Protein AF-A0AB74J7X2-F1 (afdb_monomer_lite)

Sequence (237 aa):
MVTTQECLRYLQTGAVTKGDADISGKGVILAFLISAYVSFTAVLVAYVTGMLEDELLTTVDRRIMRIKSRKDKHPRIHETIQHIVLLLSDQQIVTGIAIMAAGFVGLRGGQMSVYHYQIVLYLAWLSSSVHLSALTLLRPFLNKHQGLRAWRLLGMIVLFFMLIVGLVPTVSYDWGTIYSPEADTSLPDAIQPTGWGIPAICFWGKTYGDGLNDDAPIGYLILIFSYVWKMGDLFAA

Organism: Aureobasidium pullulans (NCBI:txid5580)

pLDDT: mean 88.9, std 7.61, range [48.28, 97.81]

Structure (mmCIF, N/CA/C/O backbone):
data_AF-A0AB74J7X2-F1
#
_entry.id   AF-A0AB74J7X2-F1
#
loop_
_atom_site.group_PDB
_atom_site.id
_atom_site.type_symbol
_atom_site.label_atom_id
_atom_site.label_alt_id
_atom_site.label_comp_id
_atom_site.label_asym_id
_atom_site.label_entity_id
_atom_site.label_seq_id
_atom_site.pdbx_PDB_ins_code
_atom_site.Cartn_x
_atom_site.Cartn_y
_atom_site.Cartn_z
_atom_site.occupancy
_atom_site.B_iso_or_equiv
_atom_site.auth_seq_id
_atom_site.auth_comp_id
_atom_site.auth_asym_id
_atom_site.auth_atom_id
_atom_site.pdbx_PDB_model_num
ATOM 1 N N . MET A 1 1 ? 22.869 -3.738 -14.463 1.00 71.50 1 MET A N 1
ATOM 2 C CA . MET A 1 1 ? 22.017 -2.530 -14.407 1.00 71.50 1 MET A CA 1
ATOM 3 C C . MET A 1 1 ? 21.516 -2.267 -15.812 1.00 71.50 1 MET A C 1
ATOM 5 O O . MET A 1 1 ? 22.323 -2.378 -16.725 1.00 71.50 1 MET A O 1
ATOM 9 N N . VAL A 1 2 ? 20.223 -1.983 -15.976 1.00 83.62 2 VAL A N 1
ATOM 10 C CA . VAL A 1 2 ? 19.627 -1.677 -17.287 1.00 83.62 2 VAL A CA 1
ATOM 11 C C . VAL A 1 2 ? 20.022 -0.257 -17.687 1.00 83.62 2 VAL A C 1
ATOM 13 O O . VAL A 1 2 ? 19.920 0.670 -16.884 1.00 83.62 2 VAL A O 1
ATOM 16 N N . THR A 1 3 ? 20.518 -0.088 -18.905 1.00 88.81 3 THR A N 1
ATOM 17 C CA . THR A 1 3 ? 20.921 1.209 -19.453 1.00 88.81 3 THR A CA 1
ATOM 18 C C . THR A 1 3 ? 19.710 2.006 -19.943 1.00 88.81 3 THR A C 1
ATOM 20 O O . THR A 1 3 ? 18.665 1.453 -20.286 1.00 88.81 3 THR A O 1
ATOM 23 N N . THR A 1 4 ? 19.847 3.333 -20.040 1.00 87.25 4 THR A N 1
ATOM 24 C CA . THR A 1 4 ? 18.778 4.195 -20.581 1.00 87.25 4 THR A CA 1
ATOM 25 C C . THR A 1 4 ? 18.367 3.787 -22.001 1.00 87.25 4 THR A C 1
ATOM 27 O O . THR A 1 4 ? 17.184 3.821 -22.326 1.00 87.25 4 THR A O 1
ATOM 30 N N . GLN A 1 5 ? 19.318 3.370 -22.840 1.00 89.25 5 GLN A N 1
ATOM 31 C CA . GLN A 1 5 ? 19.036 2.976 -24.221 1.00 89.25 5 GLN A CA 1
ATOM 32 C C . GLN A 1 5 ? 18.274 1.646 -24.300 1.00 89.25 5 GLN A C 1
ATOM 34 O O . GLN A 1 5 ? 17.368 1.505 -25.118 1.00 89.25 5 GLN A O 1
ATOM 39 N N . GLU A 1 6 ? 18.568 0.701 -23.403 1.00 90.81 6 GLU A N 1
ATOM 40 C CA . GLU A 1 6 ? 17.770 -0.521 -23.259 1.00 90.81 6 GLU A CA 1
ATOM 41 C C . GLU A 1 6 ? 16.344 -0.216 -22.798 1.00 90.81 6 GLU A C 1
ATOM 43 O O . GLU A 1 6 ? 15.406 -0.803 -23.329 1.00 90.81 6 GLU A O 1
ATOM 48 N N . CYS A 1 7 ? 16.160 0.728 -21.872 1.00 89.81 7 CYS A N 1
ATOM 49 C CA . CYS A 1 7 ? 14.829 1.153 -21.442 1.00 89.81 7 CYS A CA 1
ATOM 50 C C . CYS A 1 7 ? 14.002 1.752 -22.585 1.00 89.81 7 CYS A C 1
ATOM 52 O O . CYS A 1 7 ? 12.847 1.375 -22.748 1.00 89.81 7 CYS A O 1
ATOM 54 N N . LEU A 1 8 ? 14.593 2.617 -23.416 1.00 88.50 8 LEU A N 1
ATOM 55 C CA . LEU A 1 8 ? 13.913 3.164 -24.598 1.00 88.50 8 LEU A CA 1
ATOM 56 C C . LEU A 1 8 ? 13.520 2.063 -25.590 1.00 88.50 8 LEU A C 1
ATOM 58 O O . LEU A 1 8 ? 12.409 2.072 -26.115 1.00 88.50 8 LEU A O 1
ATOM 62 N N . ARG A 1 9 ? 14.397 1.073 -25.795 1.00 88.38 9 ARG A N 1
ATOM 63 C CA . ARG A 1 9 ? 14.081 -0.094 -26.627 1.00 88.38 9 ARG A CA 1
ATOM 64 C C . ARG A 1 9 ? 12.904 -0.886 -26.054 1.00 88.38 9 ARG A C 1
ATOM 66 O O . ARG A 1 9 ? 12.011 -1.266 -26.808 1.00 88.38 9 ARG A O 1
ATOM 73 N N . TYR A 1 10 ? 12.885 -1.133 -24.744 1.00 88.88 10 TYR A N 1
ATOM 74 C CA . TYR A 1 10 ? 11.783 -1.843 -24.088 1.00 88.88 10 TYR A CA 1
ATOM 75 C C . TYR A 1 10 ? 10.465 -1.068 -24.134 1.00 88.88 10 TYR A C 1
ATOM 77 O O . TYR A 1 10 ? 9.423 -1.688 -24.293 1.00 88.88 10 TYR A O 1
ATOM 85 N N . LEU A 1 11 ? 10.494 0.262 -24.057 1.00 86.31 11 LEU A N 1
ATOM 86 C CA . LEU A 1 11 ? 9.290 1.090 -24.191 1.00 86.31 11 LEU A CA 1
ATOM 87 C C . LEU A 1 11 ? 8.671 1.003 -25.592 1.00 86.31 11 LEU A C 1
ATOM 89 O O . LEU A 1 11 ? 7.455 1.062 -25.722 1.00 86.31 11 LEU A O 1
ATOM 93 N N . GLN A 1 12 ? 9.490 0.811 -26.629 1.00 85.31 12 GLN A N 1
ATOM 94 C CA . GLN A 1 12 ? 9.011 0.646 -28.006 1.00 85.31 12 GLN A CA 1
ATOM 95 C C . GLN A 1 12 ? 8.571 -0.785 -28.328 1.00 85.31 12 GLN A C 1
ATOM 97 O O . GLN A 1 12 ? 7.615 -0.989 -29.064 1.00 85.31 12 GLN A O 1
ATOM 102 N N . THR A 1 13 ? 9.299 -1.782 -27.819 1.00 84.06 13 THR A N 1
ATOM 103 C CA . THR A 1 13 ? 9.132 -3.192 -28.228 1.00 84.06 13 THR A CA 1
ATOM 104 C C . THR A 1 13 ? 8.428 -4.061 -27.187 1.00 84.06 13 THR A C 1
ATOM 106 O O . THR A 1 13 ? 8.122 -5.217 -27.463 1.00 84.06 13 THR A O 1
ATOM 109 N N . GLY A 1 14 ? 8.171 -3.530 -25.990 1.00 86.50 14 GLY A N 1
ATOM 110 C CA . GLY A 1 14 ? 7.732 -4.300 -24.831 1.00 86.50 14 GLY A CA 1
ATOM 111 C C . GLY A 1 14 ? 8.819 -5.242 -24.301 1.00 86.50 14 GLY A C 1
ATOM 112 O O . GLY A 1 14 ? 9.948 -5.307 -24.796 1.00 86.50 14 GLY A O 1
ATOM 113 N N . ALA A 1 15 ? 8.478 -6.005 -23.266 1.00 87.62 15 ALA A N 1
ATOM 114 C CA . ALA A 1 15 ? 9.307 -7.107 -22.791 1.00 87.62 15 ALA A CA 1
ATOM 115 C C . ALA A 1 15 ? 8.437 -8.285 -22.349 1.00 87.62 15 ALA A C 1
ATOM 117 O O . ALA A 1 15 ? 7.288 -8.116 -21.944 1.00 87.62 15 ALA A O 1
ATOM 118 N N . VAL A 1 16 ? 8.986 -9.494 -22.439 1.00 86.69 16 VAL A N 1
ATOM 119 C CA . VAL A 1 16 ? 8.290 -10.704 -21.990 1.00 86.69 16 VAL A CA 1
ATOM 120 C C . VAL A 1 16 ? 8.329 -10.767 -20.465 1.00 86.69 16 VAL A C 1
ATOM 122 O O . VAL A 1 16 ? 9.399 -10.669 -19.856 1.00 86.69 16 VAL A O 1
ATOM 125 N N . THR A 1 17 ? 7.169 -10.949 -19.841 1.00 85.44 17 THR A N 1
ATOM 126 C CA . THR A 1 17 ? 7.039 -11.123 -18.393 1.00 85.44 17 THR A CA 1
ATOM 127 C C . THR A 1 17 ? 7.624 -12.472 -17.972 1.00 85.44 17 THR A C 1
ATOM 129 O O . THR A 1 17 ? 7.080 -13.536 -18.253 1.00 85.44 17 THR A O 1
ATOM 132 N N . LYS A 1 18 ? 8.750 -12.452 -17.257 1.00 85.50 18 LYS A N 1
ATOM 133 C CA . LYS A 1 18 ? 9.287 -13.658 -16.609 1.00 85.50 18 LYS A CA 1
ATOM 134 C C . LYS A 1 18 ? 8.632 -13.819 -15.246 1.00 85.50 18 LYS A C 1
ATOM 136 O O . LYS A 1 18 ? 8.624 -12.869 -14.472 1.00 85.50 18 LYS A O 1
ATOM 141 N N . GLY A 1 19 ? 8.071 -14.990 -14.957 1.00 83.19 19 GLY A N 1
ATOM 142 C CA . GLY A 1 19 ? 7.472 -15.270 -13.652 1.00 83.19 19 GLY A CA 1
ATOM 143 C C . GLY A 1 19 ? 8.512 -15.215 -12.531 1.00 83.19 19 GLY A C 1
ATOM 144 O O . GLY A 1 19 ? 9.583 -15.802 -12.660 1.00 83.19 19 GLY A O 1
ATOM 145 N N . ASP A 1 20 ? 8.174 -14.531 -11.441 1.00 86.12 20 ASP A N 1
ATOM 146 C CA . ASP A 1 20 ? 8.964 -14.482 -10.213 1.00 86.12 20 ASP A CA 1
ATOM 147 C C . ASP A 1 20 ? 8.119 -15.091 -9.089 1.00 86.12 20 ASP A C 1
ATOM 149 O O . ASP A 1 20 ? 7.122 -14.505 -8.653 1.00 86.12 20 ASP A O 1
ATOM 153 N N . ALA A 1 21 ? 8.469 -16.313 -8.683 1.00 86.50 21 ALA A N 1
ATOM 154 C CA . ALA A 1 21 ? 7.725 -17.057 -7.674 1.00 86.50 21 ALA A CA 1
ATOM 155 C C . ALA A 1 21 ? 7.912 -16.489 -6.257 1.00 86.50 21 ALA A C 1
ATOM 157 O O . ALA A 1 21 ? 7.051 -16.717 -5.408 1.00 86.50 21 ALA A O 1
ATOM 158 N N . ASP A 1 22 ? 8.976 -15.725 -6.011 1.00 85.00 22 ASP A N 1
ATOM 159 C CA . ASP A 1 22 ? 9.257 -15.146 -4.697 1.00 85.00 22 ASP A CA 1
ATOM 160 C C . ASP A 1 22 ? 8.410 -13.887 -4.449 1.00 85.00 22 ASP A C 1
ATOM 162 O O . ASP A 1 22 ? 8.100 -13.555 -3.306 1.00 85.00 22 ASP A O 1
ATOM 166 N N . ILE A 1 23 ? 7.966 -13.221 -5.521 1.00 88.38 23 ILE A N 1
ATOM 167 C CA . ILE A 1 23 ? 7.110 -12.027 -5.458 1.00 88.38 23 ILE A CA 1
ATOM 168 C C . ILE A 1 23 ? 5.654 -12.346 -5.813 1.00 88.38 23 ILE A C 1
ATOM 170 O O . ILE A 1 23 ? 4.734 -12.055 -5.050 1.00 88.38 23 ILE A O 1
ATOM 174 N N . SER A 1 24 ? 5.437 -12.957 -6.977 1.00 88.06 24 SER A N 1
ATOM 175 C CA . SER A 1 24 ? 4.106 -13.234 -7.541 1.00 88.06 24 SER A CA 1
ATOM 176 C C . SER A 1 24 ? 3.677 -14.695 -7.398 1.00 88.06 24 SER A C 1
ATOM 178 O O . SER A 1 24 ? 2.671 -15.123 -7.971 1.00 88.06 24 SER A O 1
ATOM 180 N N . GLY A 1 25 ? 4.433 -15.493 -6.639 1.00 90.12 25 GLY A N 1
ATOM 181 C CA . GLY A 1 25 ? 4.082 -16.879 -6.379 1.00 90.12 25 GLY A CA 1
ATOM 182 C C . GLY A 1 25 ? 2.716 -16.982 -5.715 1.00 90.12 25 GLY A C 1
ATOM 183 O O . GLY A 1 25 ? 2.399 -16.254 -4.774 1.00 90.12 25 GLY A O 1
ATOM 184 N N . LYS A 1 26 ? 1.908 -17.946 -6.166 1.00 88.88 26 LYS A N 1
ATOM 185 C CA . LYS A 1 26 ? 0.552 -18.170 -5.638 1.00 88.88 26 LYS A CA 1
ATOM 186 C C . LYS A 1 26 ? 0.540 -18.309 -4.114 1.00 88.88 26 LYS A C 1
ATOM 188 O O . LYS A 1 26 ? -0.357 -17.783 -3.471 1.00 88.88 26 LYS A O 1
ATOM 193 N N . GLY A 1 27 ? 1.542 -18.983 -3.543 1.00 91.50 27 GLY A N 1
ATOM 194 C CA . GLY A 1 27 ? 1.681 -19.145 -2.094 1.00 91.50 27 GLY A CA 1
ATOM 195 C C . GLY A 1 27 ? 1.962 -17.831 -1.361 1.00 91.50 27 GLY A C 1
ATOM 196 O O . GLY A 1 27 ? 1.331 -17.569 -0.341 1.00 91.50 27 GLY A O 1
ATOM 197 N N . VAL A 1 28 ? 2.847 -16.987 -1.903 1.00 90.19 28 VAL A N 1
ATOM 198 C CA . VAL A 1 28 ? 3.185 -15.673 -1.329 1.00 90.19 28 VAL A CA 1
ATOM 199 C C . VAL A 1 28 ? 1.956 -14.769 -1.330 1.00 90.19 28 VAL A C 1
ATOM 201 O O . VAL A 1 28 ? 1.562 -14.257 -0.282 1.00 90.19 28 VAL A O 1
ATOM 204 N N . ILE A 1 29 ? 1.291 -14.651 -2.484 1.00 92.25 29 ILE A N 1
ATOM 205 C CA . ILE A 1 29 ? 0.068 -13.852 -2.622 1.00 92.25 29 ILE A CA 1
ATOM 206 C C . ILE A 1 29 ? -1.018 -14.383 -1.679 1.00 92.25 29 ILE A C 1
ATOM 208 O O . ILE A 1 29 ? -1.621 -13.610 -0.938 1.00 92.25 29 ILE A O 1
ATOM 212 N N . LEU A 1 30 ? -1.248 -15.700 -1.652 1.00 93.50 30 LEU A N 1
ATOM 213 C CA . LEU A 1 30 ? -2.276 -16.301 -0.805 1.00 93.50 30 LEU A CA 1
ATOM 214 C C . LEU A 1 30 ? -1.999 -16.069 0.687 1.00 93.50 30 LEU A C 1
ATOM 216 O O . LEU A 1 30 ? -2.927 -15.747 1.422 1.00 93.50 30 LEU A O 1
ATOM 220 N N . ALA A 1 31 ? -0.747 -16.177 1.137 1.00 91.44 31 ALA A N 1
ATOM 221 C CA . ALA A 1 31 ? -0.383 -15.926 2.530 1.00 91.44 31 ALA A CA 1
ATOM 222 C C . ALA A 1 31 ? -0.672 -14.473 2.947 1.00 91.44 31 ALA A C 1
ATOM 224 O O . ALA A 1 31 ? -1.268 -14.244 4.003 1.00 91.44 31 ALA A O 1
ATOM 225 N N . PHE A 1 32 ? -0.321 -13.501 2.097 1.00 90.75 32 PHE A N 1
ATOM 226 C CA . PHE A 1 32 ? -0.649 -12.091 2.324 1.00 90.75 32 PHE A CA 1
ATOM 227 C C . PHE A 1 32 ? -2.157 -11.845 2.347 1.00 90.75 32 PHE A C 1
ATOM 229 O O . PHE A 1 32 ? -2.659 -11.187 3.259 1.00 90.75 32 PHE A O 1
ATOM 236 N N . LEU A 1 33 ? -2.882 -12.375 1.357 1.00 93.44 33 LEU A N 1
ATOM 237 C CA . LEU A 1 33 ? -4.321 -12.167 1.232 1.00 93.44 33 LEU A CA 1
ATOM 238 C C . LEU A 1 33 ? -5.081 -12.806 2.393 1.00 93.44 33 LEU A C 1
ATOM 240 O O . LEU A 1 33 ? -5.924 -12.145 2.989 1.00 93.44 33 LEU A O 1
ATOM 244 N N . ILE A 1 34 ? -4.771 -14.052 2.764 1.00 94.44 34 ILE A N 1
ATOM 245 C CA . ILE A 1 34 ? -5.417 -14.721 3.902 1.00 94.44 34 ILE A CA 1
ATOM 246 C C . ILE A 1 34 ? -5.184 -13.914 5.181 1.00 94.44 34 ILE A C 1
ATOM 248 O O . ILE A 1 34 ? -6.147 -13.590 5.871 1.00 94.44 34 ILE A O 1
ATOM 252 N N . SER A 1 35 ? -3.936 -13.537 5.472 1.00 92.69 35 SER A N 1
ATOM 253 C CA . SER A 1 35 ? -3.599 -12.710 6.637 1.00 92.69 35 SER A CA 1
ATOM 254 C C . SER A 1 35 ? -4.394 -11.397 6.662 1.00 92.69 35 SER A C 1
ATOM 256 O O . SER A 1 35 ? -5.034 -11.054 7.664 1.00 92.69 35 SER A O 1
ATOM 258 N N . ALA A 1 36 ? -4.421 -10.689 5.530 1.00 92.50 36 ALA A N 1
ATOM 259 C CA . ALA A 1 36 ? -5.135 -9.429 5.373 1.00 92.50 36 ALA A CA 1
ATOM 260 C C . ALA A 1 36 ? -6.649 -9.584 5.577 1.00 92.50 36 ALA A C 1
ATOM 262 O O . ALA A 1 36 ? -7.251 -8.834 6.347 1.00 92.50 36 ALA A O 1
ATOM 263 N N . TYR A 1 37 ? -7.267 -10.572 4.926 1.00 93.44 37 TYR A N 1
ATOM 264 C CA . TYR A 1 37 ? -8.707 -10.798 5.004 1.00 93.44 37 TYR A CA 1
ATOM 265 C C . TYR A 1 37 ? -9.144 -11.301 6.374 1.00 93.44 37 TYR A C 1
ATOM 267 O O . TYR A 1 37 ? -10.181 -10.858 6.865 1.00 93.44 37 TYR A O 1
ATOM 275 N N . VAL A 1 38 ? -8.365 -12.169 7.025 1.00 94.50 38 VAL A N 1
ATOM 276 C CA . VAL A 1 38 ? -8.657 -12.605 8.398 1.00 94.50 38 VAL A CA 1
ATOM 277 C C . VAL A 1 38 ? -8.581 -11.413 9.350 1.00 94.50 38 VAL A C 1
ATOM 279 O O . VAL A 1 38 ? -9.493 -11.225 10.152 1.00 94.50 38 VAL A O 1
ATOM 282 N N . SER A 1 39 ? -7.565 -10.557 9.218 1.00 92.31 39 SER A N 1
ATOM 283 C CA . SER A 1 39 ? -7.437 -9.332 10.020 1.00 92.31 39 SER A CA 1
ATOM 284 C C . SER A 1 39 ? -8.624 -8.390 9.828 1.00 92.31 39 SER A C 1
ATOM 286 O O . SER A 1 39 ? -9.243 -7.952 10.797 1.00 92.31 39 SER A O 1
ATOM 288 N N . PHE A 1 40 ? -8.966 -8.095 8.572 1.00 91.31 40 PHE A N 1
ATOM 289 C CA . PHE A 1 40 ? -10.081 -7.217 8.233 1.00 91.31 40 PHE A CA 1
ATOM 290 C C . PHE A 1 40 ? -11.411 -7.784 8.738 1.00 91.31 40 PHE A C 1
ATOM 292 O O . PHE A 1 40 ? -12.201 -7.069 9.352 1.00 91.31 40 PHE A O 1
ATOM 299 N N . THR A 1 41 ? -11.626 -9.088 8.556 1.00 92.81 41 THR A N 1
ATOM 300 C CA . THR A 1 41 ? -12.822 -9.780 9.046 1.00 92.81 41 THR A CA 1
ATOM 301 C C . THR A 1 41 ? -12.889 -9.745 10.568 1.00 92.81 41 THR A C 1
ATOM 303 O O . THR A 1 41 ? -13.958 -9.489 11.108 1.00 92.81 41 THR A O 1
ATOM 306 N N . ALA A 1 42 ? -11.773 -9.933 11.277 1.00 93.38 42 ALA A N 1
ATOM 307 C CA . ALA A 1 42 ? -11.741 -9.837 12.734 1.00 93.38 42 ALA A CA 1
ATOM 308 C C . ALA A 1 42 ? -12.139 -8.434 13.221 1.00 93.38 42 ALA A C 1
ATOM 310 O O . ALA A 1 42 ? -12.960 -8.320 14.129 1.00 93.38 42 ALA A O 1
ATOM 311 N N . VAL A 1 43 ? -11.633 -7.373 12.579 1.00 92.44 43 VAL A N 1
ATOM 312 C CA . VAL A 1 43 ? -12.022 -5.982 12.876 1.00 92.44 43 VAL A CA 1
ATOM 313 C C . VAL A 1 43 ? -13.508 -5.748 12.586 1.00 92.44 43 VAL A C 1
ATOM 315 O O . VAL A 1 43 ? -14.219 -5.187 13.421 1.00 92.44 43 VAL A O 1
ATOM 318 N N . LEU A 1 44 ? -14.006 -6.217 11.439 1.00 92.25 44 LEU A N 1
ATOM 319 C CA . LEU A 1 44 ? -15.411 -6.070 11.056 1.00 92.25 44 LEU A CA 1
ATOM 320 C C . LEU A 1 44 ? -16.345 -6.820 12.013 1.00 92.25 44 LEU A C 1
ATOM 322 O O . LEU A 1 44 ? -17.346 -6.266 12.465 1.00 92.25 44 LEU A O 1
ATOM 326 N N . VAL A 1 45 ? -16.006 -8.063 12.360 1.00 91.88 45 VAL A N 1
ATOM 327 C CA . VAL A 1 45 ? -16.747 -8.871 13.333 1.00 91.88 45 VAL A CA 1
ATOM 328 C C . VAL A 1 45 ? -16.751 -8.173 14.685 1.00 91.88 45 VAL A C 1
ATOM 330 O O . VAL A 1 45 ? -17.816 -8.063 15.290 1.00 91.88 45 VAL A O 1
ATOM 333 N N . ALA A 1 46 ? -15.614 -7.648 15.145 1.00 91.75 46 ALA A N 1
ATOM 334 C CA . ALA A 1 46 ? -15.539 -6.906 16.399 1.00 91.75 46 ALA A CA 1
ATOM 335 C C . ALA A 1 46 ? -16.499 -5.710 16.415 1.00 91.75 46 ALA A C 1
ATOM 337 O O . ALA A 1 46 ? -17.234 -5.521 17.385 1.00 91.75 46 ALA A O 1
ATOM 338 N N . TYR A 1 47 ? -16.535 -4.950 15.318 1.00 91.25 47 TYR A N 1
ATOM 339 C CA . TYR A 1 47 ? -17.412 -3.796 15.158 1.00 91.25 47 TYR A CA 1
ATOM 340 C C . TYR A 1 47 ? -18.895 -4.192 15.137 1.00 91.25 47 TYR A C 1
ATOM 342 O O . TYR A 1 47 ? -19.664 -3.726 15.977 1.00 91.25 47 TYR A O 1
ATOM 350 N N . VAL A 1 48 ? -19.301 -5.114 14.257 1.00 91.00 48 VAL A N 1
ATOM 351 C CA . VAL A 1 48 ? -20.713 -5.519 14.100 1.00 91.00 48 VAL A CA 1
ATOM 352 C C . VAL A 1 48 ? -21.255 -6.217 15.352 1.00 91.00 48 VAL A C 1
ATOM 354 O O . VAL A 1 48 ? -22.413 -6.029 15.723 1.00 91.00 48 VAL A O 1
ATOM 357 N N . THR A 1 49 ? -20.426 -7.006 16.041 1.00 89.81 49 THR A N 1
ATOM 358 C CA . THR A 1 49 ? -20.825 -7.688 17.285 1.00 89.81 49 THR A CA 1
ATOM 359 C C . THR A 1 49 ? -20.743 -6.792 18.523 1.00 89.81 49 THR A C 1
ATOM 361 O O . THR A 1 49 ? -21.204 -7.194 19.593 1.00 89.81 49 THR A O 1
ATOM 364 N N . GLY A 1 50 ? -20.194 -5.579 18.403 1.00 89.56 50 GLY A N 1
ATOM 365 C CA . GLY A 1 50 ? -20.010 -4.660 19.523 1.00 89.56 50 GLY A CA 1
ATOM 366 C C . GLY A 1 50 ? -18.949 -5.122 20.529 1.00 89.56 50 GLY A C 1
ATOM 367 O O . GLY A 1 50 ? -19.023 -4.756 21.698 1.00 89.56 50 GLY A O 1
ATOM 368 N N . MET A 1 51 ? -17.965 -5.925 20.113 1.00 91.38 51 MET A N 1
ATOM 369 C CA . MET A 1 51 ? -16.799 -6.323 20.925 1.00 91.38 51 MET A CA 1
ATOM 370 C C . MET A 1 51 ? -15.726 -5.218 20.965 1.00 91.38 51 MET A C 1
ATOM 372 O O . MET A 1 51 ? -14.530 -5.505 20.966 1.00 91.38 51 MET A O 1
ATOM 376 N N . LEU A 1 52 ? -16.152 -3.954 20.974 1.00 88.94 52 LEU A N 1
ATOM 377 C CA . LEU A 1 52 ? -15.296 -2.770 20.996 1.00 88.94 52 LEU A CA 1
ATOM 378 C C . LEU A 1 52 ? -15.376 -2.065 22.351 1.00 88.94 52 LEU A C 1
ATOM 380 O O . LEU A 1 52 ? -16.337 -2.231 23.101 1.00 88.94 52 LEU A O 1
ATOM 384 N N . GLU A 1 53 ? -14.367 -1.251 22.640 1.00 87.75 53 GLU A N 1
ATOM 385 C CA . GLU A 1 53 ? -14.409 -0.281 23.734 1.00 87.75 53 GLU A CA 1
ATOM 386 C C . GLU A 1 53 ? -15.499 0.775 23.467 1.00 87.75 53 GLU A C 1
ATOM 388 O O . GLU A 1 53 ? -15.682 1.212 22.331 1.00 87.75 53 GLU A O 1
ATOM 393 N N . ASP A 1 54 ? -16.214 1.215 24.507 1.00 85.25 54 ASP A N 1
ATOM 394 C CA . ASP A 1 54 ? -17.291 2.208 24.367 1.00 85.25 54 ASP A CA 1
ATOM 395 C C . ASP A 1 54 ? -16.817 3.557 23.807 1.00 85.25 54 ASP A C 1
ATOM 397 O O . ASP A 1 54 ? -17.604 4.235 23.142 1.00 85.25 54 ASP A O 1
ATOM 401 N N . GLU A 1 55 ? -15.550 3.910 24.045 1.00 85.94 55 GLU A N 1
ATOM 402 C CA . GLU A 1 55 ? -14.871 5.104 23.517 1.00 85.94 55 GLU A CA 1
ATOM 403 C C . GLU A 1 55 ? -14.777 5.096 21.983 1.00 85.94 55 GLU A C 1
ATOM 405 O O . GLU A 1 55 ? -14.790 6.150 21.357 1.00 85.94 55 GLU A O 1
ATOM 410 N N . LEU A 1 56 ? -14.732 3.913 21.360 1.00 86.19 56 LEU A N 1
ATOM 411 C CA . LEU A 1 56 ? -14.599 3.770 19.907 1.00 86.19 56 LEU A CA 1
ATOM 412 C C . LEU A 1 56 ? -15.934 3.894 19.160 1.00 86.19 56 LEU A C 1
ATOM 414 O O . LEU A 1 56 ? -15.938 3.999 17.936 1.00 86.19 56 LEU A O 1
ATOM 418 N N . LEU A 1 57 ? -17.065 3.844 19.870 1.00 87.38 57 LEU A N 1
ATOM 419 C CA . LEU A 1 57 ? -18.396 3.908 19.268 1.00 87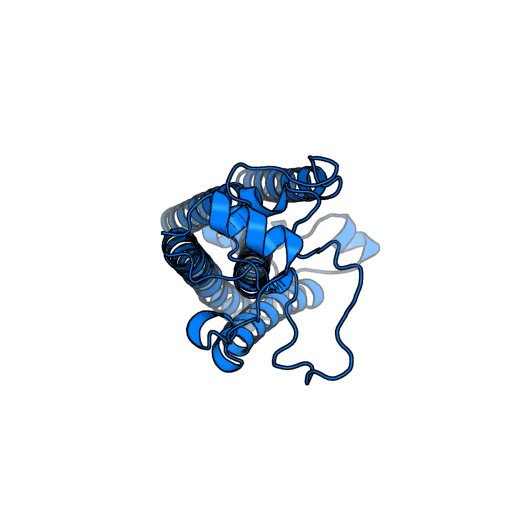.38 57 LEU A CA 1
ATOM 420 C C . LEU A 1 57 ? -18.873 5.357 19.176 1.00 87.38 57 LEU A C 1
ATOM 422 O O . LEU A 1 57 ? -19.235 5.976 20.182 1.00 87.38 57 LEU A O 1
ATOM 426 N N . THR A 1 58 ? -18.965 5.865 17.952 1.00 87.31 58 THR A N 1
ATOM 427 C CA . THR A 1 58 ? -19.473 7.205 17.658 1.00 87.31 58 THR A CA 1
ATOM 428 C C . THR A 1 58 ? -20.980 7.318 17.918 1.00 87.31 58 THR A C 1
ATOM 430 O O . THR A 1 58 ? -21.718 6.333 18.045 1.00 87.31 58 THR A O 1
ATOM 433 N N . THR A 1 59 ? -21.496 8.550 17.963 1.00 85.44 59 THR A N 1
ATOM 434 C CA . THR A 1 59 ? -22.943 8.798 18.093 1.00 85.44 59 THR A CA 1
ATOM 435 C C . THR A 1 59 ? -23.737 8.190 16.933 1.00 85.44 59 THR A C 1
ATOM 437 O O . THR A 1 59 ? -24.854 7.708 17.137 1.00 85.44 59 THR A O 1
ATOM 440 N N . VAL A 1 60 ? -23.159 8.173 15.728 1.00 87.38 60 VAL A N 1
ATOM 441 C CA . VAL A 1 60 ? -23.750 7.548 14.537 1.00 87.38 60 VAL A CA 1
ATOM 442 C C . VAL A 1 60 ? -23.866 6.036 14.729 1.00 87.38 60 VAL A C 1
ATOM 444 O O . VAL A 1 60 ? -24.944 5.482 14.506 1.00 87.38 60 VAL A O 1
ATOM 447 N N . ASP A 1 61 ? -22.821 5.386 15.244 1.00 88.75 61 ASP A N 1
ATOM 448 C CA . ASP A 1 61 ? -22.827 3.940 15.505 1.00 88.75 61 ASP A CA 1
ATOM 449 C C . ASP A 1 61 ? -23.947 3.545 16.475 1.00 88.75 61 ASP A C 1
ATOM 451 O O . ASP A 1 61 ? -24.670 2.565 16.273 1.00 88.75 61 ASP A O 1
ATOM 455 N N . ARG A 1 62 ? -24.154 4.356 17.516 1.00 87.56 62 ARG A N 1
ATOM 456 C CA . ARG A 1 62 ? -25.176 4.099 18.539 1.00 87.56 62 ARG A CA 1
ATOM 457 C C . ARG A 1 62 ? -26.590 4.406 18.047 1.00 87.56 62 ARG A C 1
ATOM 459 O O . ARG A 1 62 ? -27.521 3.669 18.371 1.00 87.56 62 ARG A O 1
ATOM 466 N N . ARG A 1 63 ? -26.774 5.498 17.297 1.00 87.06 63 ARG A N 1
ATOM 467 C CA . ARG A 1 63 ? -28.104 6.016 16.931 1.00 87.06 63 ARG A CA 1
ATOM 468 C C . ARG A 1 63 ? -28.637 5.438 15.624 1.00 87.06 63 ARG A C 1
ATOM 470 O O . ARG A 1 63 ? -29.820 5.111 15.559 1.00 87.06 63 ARG A O 1
ATOM 477 N N . ILE A 1 64 ? -27.783 5.318 14.611 1.00 90.19 64 ILE A N 1
ATOM 478 C CA . ILE A 1 64 ? -28.150 4.828 13.278 1.00 90.19 64 ILE A CA 1
ATOM 479 C C . ILE A 1 64 ? -27.885 3.325 13.195 1.00 90.19 64 ILE A C 1
ATOM 481 O O . ILE A 1 64 ? -28.817 2.561 12.957 1.00 90.19 64 ILE A O 1
ATOM 485 N N . MET A 1 65 ? -26.653 2.890 13.480 1.00 87.44 65 MET A N 1
ATOM 486 C CA . MET A 1 65 ? -26.272 1.473 13.357 1.00 87.44 65 MET A CA 1
ATOM 487 C C . MET A 1 65 ? -26.764 0.611 14.530 1.00 87.44 65 MET A C 1
ATOM 489 O O . MET A 1 65 ? -26.746 -0.615 14.452 1.00 87.44 65 MET A O 1
ATOM 493 N N . ARG A 1 66 ? -27.246 1.240 15.613 1.00 87.12 66 ARG A N 1
ATOM 494 C CA . ARG A 1 66 ? -27.758 0.588 16.835 1.00 87.12 66 ARG A CA 1
ATOM 495 C C . ARG A 1 66 ? -26.758 -0.392 17.467 1.00 87.12 66 ARG A C 1
ATOM 497 O O . ARG A 1 66 ? -27.159 -1.331 18.160 1.00 87.12 66 ARG A O 1
ATOM 504 N N . ILE A 1 67 ? -25.461 -0.154 17.271 1.00 88.19 67 ILE A N 1
ATOM 505 C CA . ILE A 1 67 ? -24.385 -0.955 17.854 1.00 88.19 67 ILE A CA 1
ATOM 506 C C . ILE A 1 67 ? -24.177 -0.501 19.302 1.00 88.19 67 ILE A C 1
ATOM 508 O O . ILE A 1 67 ? -24.119 0.691 19.607 1.00 88.19 67 ILE A O 1
ATOM 512 N N . LYS A 1 68 ? -24.093 -1.470 20.216 1.00 88.19 68 LYS A N 1
ATOM 513 C CA . LYS A 1 68 ? -23.793 -1.248 21.636 1.00 88.19 68 LYS A CA 1
ATOM 514 C C . LYS A 1 68 ? -22.585 -2.086 22.017 1.00 88.19 68 LYS A C 1
ATOM 516 O O . LYS A 1 68 ? -22.481 -3.224 21.561 1.00 88.19 68 LYS A O 1
ATOM 521 N N . SER A 1 69 ? -21.734 -1.544 22.881 1.00 89.88 69 SER A N 1
ATOM 522 C CA . SER A 1 69 ? -20.647 -2.297 23.499 1.00 89.88 69 SER A CA 1
ATOM 523 C C . SER A 1 69 ? -21.208 -3.503 24.253 1.00 89.88 69 SER A C 1
ATOM 525 O O . SER A 1 69 ? -22.175 -3.405 25.012 1.00 89.88 69 SER A O 1
ATOM 527 N N . ARG A 1 70 ? -20.637 -4.673 23.980 1.00 88.38 70 ARG A N 1
ATOM 528 C CA . ARG A 1 70 ? -20.981 -5.962 24.591 1.00 88.38 70 ARG A CA 1
ATOM 529 C C . ARG A 1 70 ? -19.765 -6.616 25.248 1.00 88.38 70 ARG A C 1
ATOM 531 O O . ARG A 1 70 ? -19.865 -7.775 25.656 1.00 88.38 70 ARG A O 1
ATOM 538 N N . LYS A 1 71 ? -18.642 -5.896 25.367 1.00 87.31 71 LYS A N 1
ATOM 539 C CA . LYS A 1 71 ? -17.385 -6.426 25.916 1.00 87.31 71 LYS A CA 1
ATOM 540 C C . LYS A 1 71 ? -17.569 -7.009 27.320 1.00 87.31 71 LYS A C 1
ATOM 542 O O . LYS A 1 71 ? -17.117 -8.119 27.572 1.00 87.31 71 LYS A O 1
ATOM 547 N N . ASP A 1 72 ? -18.346 -6.343 28.176 1.00 87.38 72 ASP A N 1
ATOM 548 C CA . ASP A 1 72 ? -18.557 -6.776 29.565 1.00 87.38 72 ASP A CA 1
ATOM 549 C C . ASP A 1 72 ? -19.404 -8.052 29.659 1.00 87.38 72 ASP A C 1
ATOM 551 O O . ASP A 1 72 ? -19.251 -8.850 30.581 1.00 87.38 72 ASP A O 1
ATOM 555 N N . LYS A 1 73 ? -20.278 -8.289 28.670 1.00 90.31 73 LYS A N 1
ATOM 556 C CA . LYS A 1 73 ? -21.081 -9.515 28.588 1.00 90.31 73 LYS A CA 1
ATOM 557 C C . LYS A 1 73 ? -20.257 -10.705 28.089 1.00 90.31 73 LYS A C 1
ATOM 559 O O . LYS A 1 73 ? -20.522 -11.841 28.480 1.00 90.31 73 LYS A O 1
ATOM 564 N N . HIS A 1 74 ? -19.284 -10.459 27.212 1.00 91.31 74 HIS A N 1
ATOM 565 C CA . HIS A 1 74 ? -18.467 -11.496 26.580 1.00 91.31 74 HIS A CA 1
ATOM 566 C C . HIS A 1 74 ? -16.962 -11.161 26.633 1.00 91.31 74 HIS A C 1
ATOM 568 O O . HIS A 1 74 ? -16.324 -11.028 25.584 1.00 91.31 74 HIS A O 1
ATOM 574 N N . PRO A 1 75 ? -16.357 -11.091 27.834 1.00 91.25 75 PRO A N 1
ATOM 575 C CA . PRO A 1 75 ? -14.984 -10.606 28.005 1.00 91.25 75 PRO A CA 1
ATOM 576 C C . PRO A 1 75 ? -13.949 -11.483 27.291 1.00 91.25 75 PRO A C 1
ATOM 578 O O . PRO A 1 75 ? -13.041 -10.969 26.646 1.00 91.25 75 PRO A O 1
ATOM 581 N N . ARG A 1 76 ? -14.138 -12.811 27.309 1.00 92.81 76 ARG A N 1
ATOM 582 C CA . ARG A 1 76 ? -13.240 -13.763 26.630 1.00 92.81 76 ARG A CA 1
ATOM 583 C C . ARG A 1 76 ? -13.206 -13.573 25.112 1.00 92.81 76 ARG A C 1
ATOM 585 O O . ARG A 1 76 ? -12.154 -13.727 24.500 1.00 92.81 76 ARG A O 1
ATOM 592 N N . ILE A 1 77 ? -14.352 -13.258 24.501 1.00 91.56 77 ILE A N 1
ATOM 593 C CA . ILE A 1 77 ? -14.444 -13.054 23.046 1.00 91.56 77 ILE A CA 1
ATOM 594 C C . ILE A 1 77 ? -13.739 -11.752 22.672 1.00 91.56 77 ILE A C 1
ATOM 596 O O . ILE A 1 77 ? -12.946 -11.742 21.735 1.00 91.56 77 ILE A O 1
ATOM 600 N N . HIS A 1 78 ? -13.980 -10.684 23.435 1.00 92.38 78 HIS A N 1
ATOM 601 C CA . HIS A 1 78 ? -13.300 -9.405 23.251 1.00 92.38 78 HIS A CA 1
ATOM 602 C C . HIS A 1 78 ? -11.773 -9.546 23.358 1.00 92.38 78 HIS A C 1
ATOM 604 O O . HIS A 1 78 ? -11.064 -9.123 22.448 1.00 92.38 78 HIS A O 1
ATOM 610 N N . GLU A 1 79 ? -11.270 -10.209 24.402 1.00 91.88 79 GLU A N 1
ATOM 611 C CA . GLU A 1 79 ? -9.832 -10.450 24.586 1.00 91.88 79 GLU A CA 1
ATOM 612 C C . GLU A 1 79 ? -9.234 -11.277 23.437 1.00 91.88 79 GLU A C 1
ATOM 614 O O . GLU A 1 79 ? -8.186 -10.932 22.892 1.00 91.88 79 GLU A O 1
ATOM 619 N N . THR A 1 80 ? -9.937 -12.327 23.004 1.00 93.31 80 THR A N 1
ATOM 620 C CA . THR A 1 80 ? -9.500 -13.176 21.885 1.00 93.31 80 THR A CA 1
ATOM 621 C C . THR A 1 80 ? -9.403 -12.380 20.584 1.00 93.31 80 THR A C 1
ATOM 623 O O . THR A 1 80 ? -8.390 -12.451 19.891 1.00 93.31 80 THR A O 1
ATOM 626 N N . ILE A 1 81 ? -10.430 -11.590 20.256 1.00 92.56 81 ILE A N 1
ATOM 627 C CA . ILE A 1 81 ? -10.435 -10.723 19.071 1.00 92.56 81 ILE A CA 1
ATOM 628 C C . ILE A 1 81 ? -9.302 -9.701 19.157 1.00 92.56 81 ILE A C 1
ATOM 630 O O . ILE A 1 81 ? -8.575 -9.523 18.182 1.00 92.56 81 ILE A O 1
ATOM 634 N N . GLN A 1 82 ? -9.116 -9.063 20.315 1.00 93.69 82 GLN A N 1
ATOM 635 C CA . GLN A 1 82 ? -8.042 -8.098 20.526 1.00 93.69 82 GLN A CA 1
ATOM 636 C C . GLN A 1 82 ? -6.669 -8.732 20.268 1.00 93.69 82 GLN A C 1
ATOM 638 O O . GLN A 1 82 ? -5.868 -8.153 19.539 1.00 93.69 82 GLN A O 1
ATOM 643 N N . HIS A 1 83 ? -6.406 -9.931 20.797 1.00 93.06 83 HIS A N 1
ATOM 644 C CA . HIS A 1 83 ? -5.149 -10.649 20.566 1.00 93.06 83 HIS A CA 1
ATOM 645 C C . HIS A 1 83 ? -4.958 -11.055 19.102 1.00 93.06 83 HIS A C 1
ATOM 647 O O . HIS A 1 83 ? -3.865 -10.878 18.568 1.00 93.06 83 HIS A O 1
ATOM 653 N N . ILE A 1 84 ? -6.005 -11.542 18.431 1.00 93.50 84 ILE A N 1
ATOM 654 C CA . ILE A 1 84 ? -5.949 -11.878 17.000 1.00 93.50 84 ILE A CA 1
ATOM 655 C C . ILE A 1 84 ? -5.604 -10.636 16.174 1.00 93.50 84 ILE A C 1
ATOM 657 O O . ILE A 1 84 ? -4.678 -10.672 15.364 1.00 93.50 84 ILE A O 1
ATOM 661 N N . VAL A 1 85 ? -6.316 -9.528 16.398 1.00 94.19 85 VAL A N 1
ATOM 662 C CA . VAL A 1 85 ? -6.088 -8.266 15.682 1.00 94.19 85 VAL A CA 1
ATOM 663 C C . VAL A 1 85 ? -4.687 -7.731 15.972 1.00 94.19 85 VAL A C 1
ATOM 665 O O . VAL A 1 85 ? -4.025 -7.253 15.056 1.00 94.19 85 VAL A O 1
ATOM 668 N N . LEU A 1 86 ? -4.203 -7.849 17.210 1.00 93.75 86 LEU A N 1
ATOM 669 C CA . LEU A 1 86 ? -2.847 -7.463 17.593 1.00 93.75 86 LEU A CA 1
ATOM 670 C C . LEU A 1 86 ? -1.808 -8.276 16.807 1.00 93.75 86 LEU A C 1
ATOM 672 O O . LEU A 1 86 ? -1.012 -7.680 16.080 1.00 93.75 86 LEU A O 1
ATOM 676 N N . LEU A 1 87 ? -1.857 -9.608 16.881 1.00 93.88 87 LEU A N 1
ATOM 677 C CA . LEU A 1 87 ? -0.885 -10.494 16.231 1.00 93.88 87 LEU A CA 1
ATOM 678 C C . LEU A 1 87 ? -0.867 -10.327 14.710 1.00 93.88 87 LEU A C 1
ATOM 680 O O . LEU A 1 87 ? 0.192 -10.108 14.121 1.00 93.88 87 LEU A O 1
ATOM 684 N N . LEU A 1 88 ? -2.037 -10.384 14.072 1.00 93.44 88 LEU A N 1
ATOM 685 C CA . LEU A 1 88 ? -2.113 -10.278 12.618 1.00 93.44 88 LEU A CA 1
ATOM 686 C C . LEU A 1 88 ? -1.704 -8.886 12.139 1.00 93.44 88 LEU A C 1
ATOM 688 O O . LEU A 1 88 ? -1.026 -8.749 11.127 1.00 93.44 88 LEU A O 1
ATOM 692 N N . SER A 1 89 ? -2.037 -7.841 12.893 1.00 93.88 89 SER A N 1
ATOM 693 C CA . SER A 1 89 ? -1.589 -6.493 12.571 1.00 93.88 89 SER A CA 1
ATOM 694 C C . SER A 1 89 ? -0.065 -6.345 12.607 1.00 93.88 89 SER A C 1
ATOM 696 O O . SER A 1 89 ? 0.461 -5.585 11.798 1.00 93.88 89 SER A O 1
ATOM 698 N N . ASP A 1 90 ? 0.640 -6.995 13.537 1.00 93.56 90 ASP A N 1
ATOM 699 C CA . ASP A 1 90 ? 2.110 -6.952 13.564 1.00 93.56 90 ASP A CA 1
ATOM 700 C C . ASP A 1 90 ? 2.696 -7.710 12.370 1.00 93.56 90 ASP A C 1
ATOM 702 O O . ASP A 1 90 ? 3.621 -7.222 11.715 1.00 93.56 90 ASP A O 1
ATOM 706 N N . GLN A 1 91 ? 2.097 -8.854 12.024 1.00 94.62 91 GLN A N 1
ATOM 707 C CA . GLN A 1 91 ? 2.444 -9.593 10.814 1.00 94.62 91 GLN A CA 1
ATOM 708 C C . GLN A 1 91 ? 2.279 -8.724 9.560 1.00 94.62 91 GLN A C 1
ATOM 710 O O . GLN A 1 91 ? 3.176 -8.720 8.716 1.00 94.62 91 GLN A O 1
ATOM 715 N N . GLN A 1 92 ? 1.190 -7.956 9.437 1.00 94.88 92 GLN A N 1
ATOM 716 C CA . GLN A 1 92 ? 0.970 -7.089 8.277 1.00 94.88 92 GLN A CA 1
ATOM 717 C C . GLN A 1 92 ? 2.089 -6.058 8.118 1.00 94.88 92 GLN A C 1
ATOM 719 O O . GLN A 1 92 ? 2.654 -5.980 7.030 1.00 94.88 92 GLN A O 1
ATOM 724 N N . ILE A 1 93 ? 2.478 -5.325 9.170 1.00 95.25 93 ILE A N 1
ATOM 725 C CA . ILE A 1 93 ? 3.578 -4.343 9.074 1.00 95.25 93 ILE A CA 1
ATOM 726 C C . ILE A 1 93 ? 4.870 -5.014 8.605 1.00 95.25 93 ILE A C 1
ATOM 728 O O . ILE A 1 93 ? 5.499 -4.547 7.657 1.00 95.25 93 ILE A O 1
ATOM 732 N N . VAL A 1 94 ? 5.269 -6.104 9.270 1.00 95.75 94 VAL A N 1
ATOM 733 C CA . VAL A 1 94 ? 6.548 -6.776 8.999 1.00 95.75 94 VAL A CA 1
ATOM 734 C C . VAL A 1 94 ? 6.582 -7.305 7.570 1.00 95.75 94 VAL A C 1
ATOM 736 O O . VAL A 1 94 ? 7.542 -7.064 6.841 1.00 95.75 94 VAL A O 1
ATOM 739 N N . THR A 1 95 ? 5.515 -7.980 7.145 1.00 94.94 95 THR A N 1
ATOM 740 C CA . THR A 1 95 ? 5.411 -8.524 5.787 1.00 94.94 95 THR A CA 1
ATOM 741 C C . THR A 1 95 ? 5.319 -7.409 4.741 1.00 94.94 95 THR A C 1
ATOM 743 O O . THR A 1 95 ? 6.003 -7.481 3.725 1.00 94.94 95 THR A O 1
ATOM 746 N N . GLY A 1 96 ? 4.580 -6.330 5.014 1.00 96.44 96 GLY A N 1
ATOM 747 C CA . GLY A 1 96 ? 4.495 -5.141 4.161 1.00 96.44 96 GLY A CA 1
ATOM 748 C C . GLY A 1 96 ? 5.852 -4.469 3.927 1.00 96.44 96 GLY A C 1
ATOM 749 O O . GLY A 1 96 ? 6.202 -4.152 2.792 1.00 96.44 96 GLY A O 1
ATOM 750 N N . ILE A 1 97 ? 6.659 -4.303 4.977 1.00 97.75 97 ILE A N 1
ATOM 751 C CA . ILE A 1 97 ? 8.025 -3.766 4.856 1.00 97.75 97 ILE A CA 1
ATOM 752 C C . ILE A 1 97 ? 8.918 -4.741 4.079 1.00 97.75 97 ILE A C 1
ATOM 754 O O . ILE A 1 97 ? 9.673 -4.320 3.203 1.00 97.75 97 ILE A O 1
ATOM 758 N N . ALA A 1 98 ? 8.818 -6.042 4.366 1.00 96.44 98 ALA A N 1
ATOM 759 C CA . ALA A 1 98 ? 9.621 -7.065 3.704 1.00 96.44 98 ALA A CA 1
ATOM 760 C C . ALA A 1 98 ? 9.357 -7.126 2.190 1.00 96.44 98 ALA A C 1
ATOM 762 O O . ALA A 1 98 ? 10.310 -7.142 1.410 1.00 96.44 98 ALA A O 1
ATOM 763 N N . ILE A 1 99 ? 8.089 -7.097 1.761 1.00 96.31 99 ILE A N 1
ATOM 764 C CA . ILE A 1 99 ? 7.746 -7.138 0.333 1.00 96.31 99 ILE A CA 1
ATOM 765 C C . ILE A 1 99 ? 8.188 -5.860 -0.386 1.00 96.31 99 ILE A C 1
ATOM 767 O O . ILE A 1 99 ? 8.724 -5.940 -1.489 1.00 96.31 99 ILE A O 1
ATOM 771 N N . MET A 1 100 ? 8.080 -4.691 0.259 1.00 97.62 100 MET A N 1
ATOM 772 C CA . MET A 1 100 ? 8.611 -3.437 -0.288 1.00 97.62 100 MET A CA 1
ATOM 773 C C . MET A 1 100 ? 10.136 -3.469 -0.424 1.00 97.62 100 MET A C 1
ATOM 775 O O . MET A 1 100 ? 10.676 -3.034 -1.441 1.00 97.62 100 MET A O 1
ATOM 779 N N . ALA A 1 101 ? 10.843 -4.020 0.567 1.00 97.44 101 ALA A N 1
ATOM 780 C CA . ALA A 1 101 ? 12.293 -4.177 0.512 1.00 97.44 101 ALA A CA 1
ATOM 781 C C . ALA A 1 101 ? 12.715 -5.108 -0.635 1.00 97.44 101 ALA A C 1
ATOM 783 O O . ALA A 1 101 ? 13.601 -4.751 -1.414 1.00 97.44 101 ALA A O 1
ATOM 784 N N . ALA A 1 102 ? 12.047 -6.256 -0.789 1.00 95.81 102 ALA A N 1
ATOM 785 C CA . ALA A 1 102 ? 12.270 -7.171 -1.909 1.00 95.81 102 ALA A CA 1
ATOM 786 C C . ALA A 1 102 ? 11.998 -6.484 -3.260 1.00 95.81 102 ALA A C 1
ATOM 788 O O . ALA A 1 102 ? 12.816 -6.570 -4.178 1.00 95.81 102 ALA A O 1
ATOM 789 N N . GLY A 1 103 ? 10.911 -5.709 -3.341 1.00 95.94 103 GLY A N 1
ATOM 790 C CA . GLY A 1 103 ? 10.583 -4.857 -4.480 1.00 95.94 103 GLY A CA 1
ATOM 791 C C . GLY A 1 103 ? 11.719 -3.911 -4.860 1.00 95.94 103 GLY A C 1
ATOM 792 O O . GLY A 1 103 ? 12.136 -3.887 -6.014 1.00 95.94 103 GLY A O 1
ATOM 793 N N . PHE A 1 104 ? 12.270 -3.165 -3.900 1.00 96.44 104 PHE A N 1
ATOM 794 C CA . PHE A 1 104 ? 13.377 -2.231 -4.140 1.00 96.44 104 PHE A CA 1
ATOM 795 C C . PHE A 1 104 ? 14.683 -2.915 -4.538 1.00 96.44 104 PHE A C 1
ATOM 797 O O . PHE A 1 104 ? 15.403 -2.403 -5.401 1.00 96.44 104 PHE A O 1
ATOM 804 N N . VAL A 1 105 ? 14.992 -4.071 -3.950 1.00 95.38 105 VAL A N 1
ATOM 805 C CA . VAL A 1 105 ? 16.168 -4.862 -4.333 1.00 95.38 105 VAL A CA 1
ATOM 806 C C . VAL A 1 105 ? 16.035 -5.341 -5.780 1.00 95.38 105 VAL A C 1
ATOM 808 O O . VAL A 1 105 ? 16.937 -5.096 -6.586 1.00 95.38 105 VAL A O 1
ATOM 811 N N . GLY A 1 106 ? 14.896 -5.940 -6.140 1.00 93.25 106 GLY A N 1
ATOM 812 C CA . GLY A 1 106 ? 14.638 -6.400 -7.507 1.00 93.25 106 GLY A CA 1
ATOM 813 C C . GLY A 1 106 ? 14.587 -5.254 -8.522 1.00 93.25 106 GLY A C 1
ATOM 814 O O . GLY A 1 106 ? 15.089 -5.387 -9.643 1.00 93.25 106 GLY A O 1
ATOM 815 N N . LEU A 1 107 ? 14.045 -4.103 -8.116 1.00 92.81 107 LEU A N 1
ATOM 816 C CA . LEU A 1 107 ? 14.013 -2.879 -8.912 1.00 92.81 107 LEU A CA 1
ATOM 817 C C . LEU A 1 107 ? 15.433 -2.398 -9.229 1.00 92.81 107 LEU A C 1
ATOM 819 O O . LEU A 1 107 ? 15.784 -2.239 -10.396 1.00 92.81 107 LEU A O 1
ATOM 823 N N . ARG A 1 108 ? 16.296 -2.251 -8.216 1.00 92.00 108 ARG A N 1
ATOM 824 C CA . ARG A 1 108 ? 17.700 -1.844 -8.401 1.00 92.00 108 ARG A CA 1
ATOM 825 C C . ARG A 1 108 ? 18.490 -2.843 -9.255 1.00 92.00 108 ARG A C 1
ATOM 827 O O . ARG A 1 108 ? 19.379 -2.439 -10.006 1.00 92.00 108 ARG A O 1
ATOM 834 N N . GLY A 1 109 ? 18.169 -4.133 -9.149 1.00 88.31 109 GLY A N 1
ATOM 835 C CA . GLY A 1 109 ? 18.759 -5.198 -9.961 1.00 88.31 109 GLY A CA 1
ATOM 836 C C . GLY A 1 109 ? 18.325 -5.188 -11.432 1.00 88.31 109 GLY A C 1
ATOM 837 O O . GLY A 1 109 ? 19.006 -5.786 -12.263 1.00 88.31 109 GLY A O 1
ATOM 838 N N . GLY A 1 110 ? 17.230 -4.498 -11.777 1.00 88.00 110 GLY A N 1
ATOM 839 C CA . GLY A 1 110 ? 16.630 -4.531 -13.117 1.00 88.00 110 GLY A CA 1
ATOM 840 C C . GLY A 1 110 ? 15.938 -5.856 -13.452 1.00 88.00 110 GLY A C 1
ATOM 841 O O . GLY A 1 110 ? 15.695 -6.137 -14.621 1.00 88.00 110 GLY A O 1
ATOM 842 N N . GLN A 1 111 ? 15.660 -6.675 -12.436 1.00 89.56 111 GLN A N 1
ATOM 843 C CA . GLN A 1 111 ? 15.014 -7.985 -12.565 1.00 89.56 111 GLN A CA 1
ATOM 844 C C . GLN A 1 111 ? 13.498 -7.894 -12.368 1.00 89.56 111 GLN A C 1
ATOM 846 O O . GLN A 1 111 ? 12.758 -8.751 -12.840 1.00 89.56 111 GLN A O 1
ATOM 851 N N . MET A 1 112 ? 13.042 -6.839 -11.691 1.00 93.44 112 MET A N 1
ATOM 852 C CA . MET A 1 112 ? 11.634 -6.610 -11.409 1.00 93.44 112 MET A CA 1
ATOM 853 C C . MET A 1 112 ? 10.938 -5.976 -12.614 1.00 93.44 112 MET A C 1
ATOM 855 O O . MET A 1 112 ? 11.275 -4.858 -13.017 1.00 93.44 112 MET A O 1
ATOM 859 N N . SER A 1 113 ? 9.954 -6.675 -13.173 1.00 94.31 113 SER A N 1
ATOM 860 C CA . SER A 1 113 ? 9.066 -6.121 -14.195 1.00 94.31 113 SER A CA 1
ATOM 861 C C . SER A 1 113 ? 8.023 -5.184 -13.577 1.00 94.31 113 SER A C 1
ATOM 863 O O . SER A 1 113 ? 7.763 -5.237 -12.372 1.00 94.31 113 SER A O 1
ATOM 865 N N . VAL A 1 114 ? 7.395 -4.345 -14.403 1.00 94.88 114 VAL A N 1
ATOM 866 C CA . VAL A 1 114 ? 6.252 -3.505 -14.009 1.00 94.88 114 VAL A CA 1
ATOM 867 C C . VAL A 1 114 ? 5.158 -4.347 -13.345 1.00 94.88 114 VAL A C 1
ATOM 869 O O . VAL A 1 114 ? 4.650 -3.967 -12.296 1.00 94.88 114 VAL A O 1
ATOM 872 N N . TYR A 1 115 ? 4.860 -5.530 -13.888 1.00 93.50 115 TYR A N 1
ATOM 873 C CA . TYR A 1 115 ? 3.879 -6.463 -13.330 1.00 93.50 115 TYR A CA 1
ATOM 874 C C . TYR A 1 115 ? 4.172 -6.856 -11.879 1.00 93.50 115 TYR A C 1
ATOM 876 O O . TYR A 1 115 ? 3.331 -6.676 -10.998 1.00 93.50 115 TYR A O 1
ATOM 884 N N . HIS A 1 116 ? 5.373 -7.377 -11.614 1.00 95.00 116 HIS A N 1
ATOM 885 C CA . HIS A 1 116 ? 5.734 -7.846 -10.273 1.00 95.00 116 HIS A CA 1
ATOM 886 C C . HIS A 1 116 ? 5.854 -6.689 -9.291 1.00 95.00 116 HIS A C 1
ATOM 888 O O . HIS A 1 116 ? 5.416 -6.800 -8.148 1.00 95.00 116 HIS A O 1
ATOM 894 N N . TYR A 1 117 ? 6.375 -5.549 -9.747 1.00 96.38 117 TYR A N 1
ATOM 895 C CA . TYR A 1 117 ? 6.450 -4.351 -8.922 1.00 96.38 117 TYR A CA 1
ATOM 896 C C . TYR A 1 117 ? 5.060 -3.825 -8.544 1.00 96.38 117 TYR A C 1
ATOM 898 O O . TYR A 1 117 ? 4.835 -3.452 -7.395 1.00 96.38 117 TYR A O 1
ATOM 906 N N . GLN A 1 118 ? 4.097 -3.872 -9.469 1.00 95.50 118 GLN A N 1
ATOM 907 C CA . GLN A 1 118 ? 2.713 -3.499 -9.192 1.00 95.50 118 GLN A CA 1
ATOM 908 C C . GLN A 1 118 ? 2.082 -4.407 -8.124 1.00 95.50 118 GLN A C 1
ATOM 910 O O . GLN A 1 118 ? 1.401 -3.916 -7.225 1.00 95.50 118 GLN A O 1
ATOM 915 N N . ILE A 1 119 ? 2.351 -5.718 -8.167 1.00 95.56 119 ILE A N 1
ATOM 916 C CA . ILE A 1 119 ? 1.916 -6.655 -7.118 1.00 95.56 119 ILE A CA 1
ATOM 917 C C . ILE A 1 119 ? 2.521 -6.268 -5.765 1.00 95.56 119 ILE A C 1
ATOM 919 O O . ILE A 1 119 ? 1.787 -6.198 -4.779 1.00 95.56 119 ILE A O 1
ATOM 923 N N . VAL A 1 120 ? 3.825 -5.969 -5.708 1.00 96.94 120 VAL A N 1
ATOM 924 C CA . VAL A 1 120 ? 4.489 -5.503 -4.476 1.00 96.94 120 VAL A CA 1
ATOM 925 C C . VAL A 1 120 ? 3.775 -4.280 -3.899 1.00 96.94 120 VAL A C 1
ATOM 927 O O . VAL A 1 120 ? 3.440 -4.275 -2.712 1.00 96.94 120 VAL A O 1
ATOM 930 N N . LEU A 1 121 ? 3.493 -3.273 -4.734 1.00 96.25 121 LEU A N 1
ATOM 931 C CA . LEU A 1 121 ? 2.789 -2.062 -4.311 1.00 96.25 121 LEU A CA 1
ATOM 932 C C . LEU A 1 121 ? 1.392 -2.383 -3.767 1.00 96.25 121 LEU A C 1
ATOM 934 O O . LEU A 1 121 ? 1.041 -1.905 -2.689 1.00 96.25 121 LEU A O 1
ATOM 938 N N . TYR A 1 122 ? 0.614 -3.228 -4.448 1.00 95.50 122 TYR A N 1
ATOM 939 C CA . TYR A 1 122 ? -0.719 -3.618 -3.980 1.00 95.50 122 TYR A CA 1
ATOM 940 C C . TYR A 1 122 ? -0.692 -4.380 -2.653 1.00 95.50 122 TYR A C 1
ATOM 942 O O . TYR A 1 122 ? -1.497 -4.091 -1.765 1.00 95.50 122 TYR A O 1
ATOM 950 N N . LEU A 1 123 ? 0.242 -5.316 -2.476 1.00 96.06 123 LEU A N 1
ATOM 951 C CA . LEU A 1 123 ? 0.383 -6.065 -1.225 1.00 96.06 123 LEU A CA 1
ATOM 952 C C . LEU A 1 123 ? 0.787 -5.152 -0.060 1.00 96.06 123 LEU A C 1
ATOM 954 O O . LEU A 1 123 ? 0.253 -5.284 1.044 1.00 96.06 123 LEU A O 1
ATOM 958 N N . ALA A 1 124 ? 1.677 -4.191 -0.306 1.00 96.44 124 ALA A N 1
ATOM 959 C CA . ALA A 1 124 ? 2.085 -3.207 0.688 1.00 96.44 124 ALA A CA 1
ATOM 960 C C . ALA A 1 124 ? 0.946 -2.242 1.063 1.00 96.44 124 ALA A C 1
ATOM 962 O O . ALA A 1 124 ? 0.724 -1.986 2.248 1.00 96.44 124 ALA A O 1
ATOM 963 N N . TRP A 1 125 ? 0.176 -1.763 0.081 1.00 95.25 125 TRP A N 1
ATOM 964 C CA . TRP A 1 125 ? -1.023 -0.947 0.308 1.00 95.25 125 TRP A CA 1
ATOM 965 C C . TRP A 1 125 ? -2.096 -1.691 1.108 1.00 95.25 125 TRP A C 1
ATOM 967 O O . TRP A 1 125 ? -2.688 -1.126 2.033 1.00 95.25 125 TRP A O 1
ATOM 977 N N . LEU A 1 126 ? -2.327 -2.969 0.794 1.00 94.56 126 LEU A N 1
ATOM 978 C CA . LEU A 1 126 ? -3.258 -3.822 1.530 1.00 94.56 126 LEU A CA 1
ATOM 979 C C . LEU A 1 126 ? -2.796 -4.018 2.980 1.00 94.56 126 LEU A C 1
ATOM 981 O O . LEU A 1 126 ? -3.586 -3.845 3.909 1.00 94.56 126 LEU A O 1
ATOM 985 N N . SER A 1 127 ? -1.516 -4.343 3.175 1.00 94.94 127 SER A N 1
ATOM 986 C CA . SER A 1 127 ? -0.899 -4.466 4.498 1.00 94.94 127 SER A CA 1
ATOM 987 C C . SER A 1 127 ? -1.082 -3.188 5.328 1.00 94.94 127 SER A C 1
ATOM 989 O O . SER A 1 127 ? -1.605 -3.251 6.444 1.00 94.94 127 SER A O 1
ATOM 991 N N . SER A 1 128 ? -0.740 -2.032 4.754 1.00 93.75 128 SER A N 1
ATOM 992 C CA . SER A 1 128 ? -0.903 -0.719 5.378 1.00 93.75 128 SER A CA 1
ATOM 993 C C . SER A 1 128 ? -2.355 -0.446 5.790 1.00 93.75 128 SER A C 1
ATOM 995 O O . SER A 1 128 ? -2.628 -0.113 6.945 1.00 93.75 128 SER A O 1
ATOM 997 N N . SER A 1 129 ? -3.304 -0.663 4.876 1.00 91.94 129 SER A N 1
ATOM 998 C CA . SER A 1 129 ? -4.728 -0.378 5.095 1.00 91.94 129 SER A CA 1
ATOM 999 C C . SER A 1 129 ? -5.333 -1.243 6.208 1.00 91.94 129 SER A C 1
ATOM 1001 O O . SER A 1 129 ? -6.063 -0.754 7.078 1.00 91.94 129 SER A O 1
ATOM 1003 N N . VAL A 1 130 ? -4.994 -2.536 6.224 1.00 92.75 130 VAL A N 1
ATOM 1004 C CA . VAL A 1 130 ? -5.414 -3.472 7.277 1.00 92.75 130 VAL A CA 1
ATOM 1005 C C . VAL A 1 130 ? -4.775 -3.107 8.617 1.00 92.75 130 VAL A C 1
ATOM 1007 O O . VAL A 1 130 ? -5.460 -3.100 9.642 1.00 92.75 130 VAL A O 1
ATOM 1010 N N . HIS A 1 131 ? -3.491 -2.747 8.619 1.00 92.88 131 HIS A N 1
ATOM 1011 C CA . HIS A 1 131 ? -2.786 -2.324 9.824 1.00 92.88 131 HIS A CA 1
ATOM 1012 C C . HIS A 1 131 ? -3.394 -1.052 10.447 1.00 92.88 131 HIS A C 1
ATOM 1014 O O . HIS A 1 131 ? -3.671 -1.024 11.647 1.00 92.88 131 HIS A O 1
ATOM 1020 N N . LEU A 1 132 ? -3.672 -0.024 9.639 1.00 91.38 132 LEU A N 1
ATOM 1021 C CA . LEU A 1 132 ? -4.335 1.217 10.070 1.00 91.38 132 LEU A CA 1
ATOM 1022 C C . LEU A 1 132 ? -5.724 0.951 10.674 1.00 91.38 132 LEU A C 1
ATOM 1024 O O . LEU A 1 132 ? -6.106 1.544 11.690 1.00 91.38 132 LEU A O 1
ATOM 1028 N N . SER A 1 133 ? -6.475 0.024 10.075 1.00 89.62 133 SER A N 1
ATOM 1029 C CA . SER A 1 133 ? -7.783 -0.401 10.586 1.00 89.62 133 SER A CA 1
ATOM 1030 C C . SER A 1 133 ? -7.655 -1.077 11.955 1.00 89.62 133 SER A C 1
ATOM 1032 O O . SER A 1 133 ? -8.393 -0.744 12.884 1.00 89.62 133 SER A O 1
ATOM 1034 N N . ALA A 1 134 ? -6.665 -1.958 12.117 1.00 92.12 134 ALA A N 1
ATOM 1035 C CA . ALA A 1 134 ? -6.369 -2.610 13.389 1.00 92.12 134 ALA A CA 1
ATOM 1036 C C . ALA A 1 134 ? -5.951 -1.613 14.484 1.00 92.12 134 ALA A C 1
ATOM 1038 O O . ALA A 1 134 ? -6.419 -1.729 15.615 1.00 92.12 134 ALA A O 1
ATOM 1039 N N . LEU A 1 135 ? -5.130 -0.600 14.167 1.00 90.69 135 LEU A N 1
ATOM 1040 C CA . LEU A 1 135 ? -4.746 0.432 15.142 1.00 90.69 135 LEU A CA 1
ATOM 1041 C C . LEU A 1 135 ? -5.942 1.214 15.681 1.00 90.69 135 LEU A C 1
ATOM 1043 O O . LEU A 1 135 ? -5.957 1.548 16.862 1.00 90.69 135 LEU A O 1
ATOM 1047 N N . THR 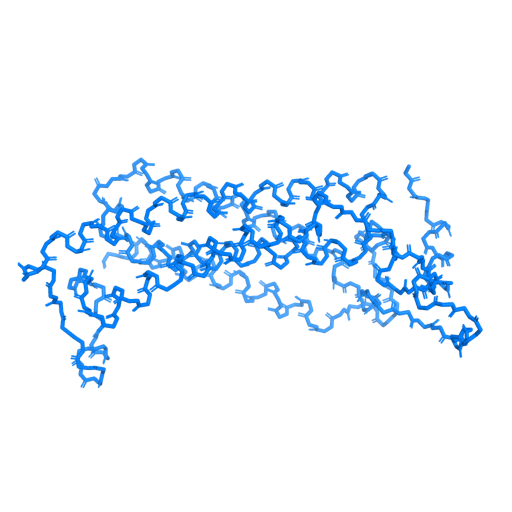A 1 136 ? -6.945 1.472 14.838 1.00 88.19 136 THR A N 1
ATOM 1048 C CA . THR A 1 136 ? -8.164 2.178 15.262 1.00 88.19 136 THR A CA 1
ATOM 1049 C C . THR A 1 136 ? -8.877 1.395 16.366 1.00 88.19 136 THR A C 1
ATOM 1051 O O . THR A 1 136 ? -9.250 1.960 17.388 1.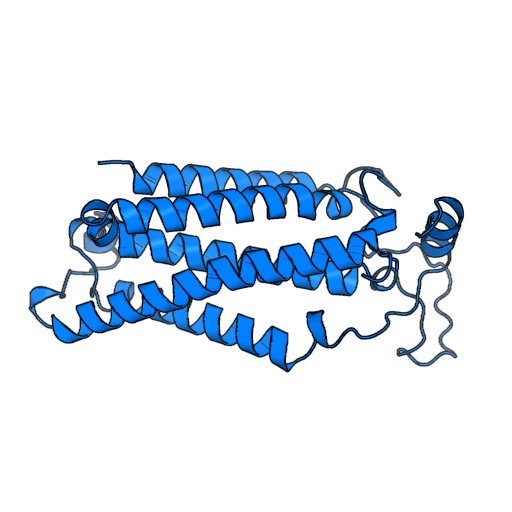00 88.19 136 THR A O 1
ATOM 1054 N N . LEU A 1 137 ? -9.002 0.075 16.197 1.00 88.56 137 LEU A N 1
ATOM 1055 C CA . LEU A 1 137 ? -9.619 -0.811 17.185 1.00 88.56 137 LEU A CA 1
ATOM 1056 C C . LEU A 1 137 ? -8.762 -0.966 18.448 1.00 88.56 137 LEU A C 1
ATOM 1058 O O . LEU A 1 137 ? -9.283 -1.019 19.558 1.00 88.56 137 LEU A O 1
ATOM 1062 N N . LEU A 1 138 ? -7.442 -1.038 18.284 1.00 91.19 138 LEU A N 1
ATOM 1063 C CA . LEU A 1 138 ? -6.497 -1.256 19.378 1.00 91.19 138 LEU A CA 1
ATOM 1064 C C . LEU A 1 138 ? -6.132 0.024 20.142 1.00 91.19 138 LEU A C 1
ATOM 1066 O O . LEU A 1 138 ? -5.419 -0.068 21.141 1.00 91.19 138 LEU A O 1
ATOM 1070 N N . ARG A 1 139 ? -6.592 1.208 19.715 1.00 90.81 139 ARG A N 1
ATOM 1071 C CA . ARG A 1 139 ? -6.223 2.502 20.317 1.00 90.81 139 ARG A CA 1
ATOM 1072 C C . ARG A 1 139 ? -6.342 2.509 21.854 1.00 90.81 139 ARG A C 1
ATOM 1074 O O . ARG A 1 139 ? -5.343 2.839 22.496 1.00 90.81 139 ARG A O 1
ATOM 1081 N N . PRO A 1 140 ? -7.467 2.106 22.479 1.00 90.06 140 PRO A N 1
ATOM 1082 C CA . PRO A 1 140 ? -7.603 2.147 23.940 1.00 90.06 140 PRO A CA 1
ATOM 1083 C C . PRO A 1 140 ? -6.613 1.222 24.662 1.00 90.06 140 PRO A C 1
ATOM 1085 O O . PRO A 1 140 ? -6.054 1.576 25.704 1.00 90.06 140 PRO A O 1
ATOM 1088 N N . PHE A 1 141 ? -6.327 0.059 24.071 1.00 90.19 141 PHE A N 1
ATOM 1089 C CA . PHE A 1 141 ? -5.323 -0.878 24.570 1.00 90.19 141 PHE A CA 1
ATOM 1090 C C . PHE A 1 141 ? -3.898 -0.315 24.438 1.00 90.19 141 PHE A C 1
ATOM 1092 O O . PHE A 1 141 ? -3.104 -0.392 25.378 1.00 90.19 141 PHE A O 1
ATOM 1099 N N . LEU A 1 142 ? -3.570 0.289 23.294 1.00 90.50 142 LEU A N 1
ATOM 1100 C CA . LEU A 1 142 ? -2.243 0.839 22.998 1.00 90.50 142 LEU A CA 1
ATOM 1101 C C . LEU A 1 142 ? -1.945 2.130 23.768 1.00 90.50 142 LEU A C 1
ATOM 1103 O O . LEU A 1 142 ? -0.790 2.381 24.102 1.00 90.50 142 LEU A O 1
ATOM 1107 N N . ASN A 1 143 ? -2.962 2.921 24.112 1.00 89.31 143 ASN A N 1
ATOM 1108 C CA . ASN A 1 143 ? -2.794 4.096 24.970 1.00 89.31 143 ASN A CA 1
ATOM 1109 C C . ASN A 1 143 ? -2.339 3.716 26.388 1.00 89.31 143 ASN A C 1
ATOM 1111 O O . ASN A 1 143 ? -1.592 4.471 27.011 1.00 89.31 143 ASN A O 1
ATOM 1115 N N . LYS A 1 144 ? -2.700 2.514 26.859 1.00 91.44 144 LYS A N 1
ATOM 1116 C CA . LYS A 1 144 ? -2.183 1.930 28.108 1.00 91.44 144 LYS A CA 1
ATOM 1117 C C . LYS A 1 144 ? -0.781 1.320 27.941 1.00 91.44 144 LYS A C 1
ATOM 1119 O O . LYS A 1 144 ? -0.037 1.245 28.912 1.00 91.44 144 LYS A O 1
ATOM 1124 N N . HIS A 1 145 ? -0.393 0.936 26.720 1.00 92.75 145 HIS A N 1
ATOM 1125 C CA . HIS A 1 145 ? 0.877 0.267 26.400 1.00 92.75 145 HIS A CA 1
ATOM 1126 C C . HIS A 1 145 ? 1.718 1.076 25.401 1.00 92.75 145 HIS A C 1
ATOM 1128 O O . HIS A 1 145 ? 1.866 0.719 24.228 1.00 92.75 145 HIS A O 1
ATOM 1134 N N . GLN A 1 146 ? 2.316 2.169 25.880 1.00 89.50 146 GLN A N 1
ATOM 1135 C CA . GLN A 1 146 ? 3.013 3.147 25.035 1.00 89.50 146 GLN A CA 1
ATOM 1136 C C . GLN A 1 146 ? 4.168 2.559 24.206 1.00 89.50 146 GLN A C 1
ATOM 1138 O O . GLN A 1 146 ? 4.381 3.000 23.078 1.00 89.50 146 GLN A O 1
ATOM 1143 N N . GLY A 1 147 ? 4.881 1.548 24.717 1.00 91.94 147 GLY A N 1
ATOM 1144 C CA . GLY A 1 147 ? 5.956 0.874 23.977 1.00 91.94 147 GLY A CA 1
ATOM 1145 C C . GLY A 1 147 ? 5.452 0.124 22.739 1.00 91.94 147 GLY A C 1
ATOM 1146 O O . GLY A 1 147 ? 5.996 0.293 21.649 1.00 91.94 147 GLY A O 1
ATOM 1147 N N . LEU A 1 148 ? 4.355 -0.633 22.877 1.00 90.94 148 LEU A N 1
ATOM 1148 C CA . LEU A 1 148 ? 3.712 -1.326 21.752 1.00 90.94 148 LEU A CA 1
ATOM 1149 C C . LEU A 1 148 ? 3.168 -0.330 20.726 1.00 90.94 148 LEU A C 1
ATOM 1151 O O . LEU A 1 148 ? 3.285 -0.548 19.520 1.00 90.94 148 LEU A O 1
ATOM 1155 N N . ARG A 1 149 ? 2.617 0.792 21.204 1.00 91.38 149 ARG A N 1
ATOM 1156 C CA . ARG A 1 149 ? 2.178 1.894 20.346 1.00 91.38 149 ARG A CA 1
ATOM 1157 C C . ARG A 1 149 ? 3.347 2.459 19.538 1.00 91.38 149 ARG A C 1
ATOM 1159 O O . ARG A 1 149 ? 3.242 2.557 18.322 1.00 91.38 149 ARG A O 1
ATOM 1166 N N . ALA A 1 150 ? 4.464 2.785 20.191 1.00 91.50 150 ALA A N 1
ATOM 1167 C CA . ALA A 1 150 ? 5.639 3.361 19.540 1.00 91.50 150 ALA A CA 1
ATOM 1168 C C . ALA A 1 150 ? 6.243 2.429 18.476 1.00 91.50 150 ALA A C 1
ATOM 1170 O O . ALA A 1 150 ? 6.539 2.886 17.375 1.00 91.50 150 ALA A O 1
ATOM 1171 N N . TRP A 1 151 ? 6.362 1.128 18.767 1.00 92.94 151 TRP A N 1
ATOM 1172 C CA . TRP A 1 151 ? 6.835 0.126 17.803 1.00 92.94 151 TRP A CA 1
ATOM 1173 C C . TRP A 1 151 ? 5.978 0.094 16.531 1.00 92.94 151 TRP A C 1
ATOM 1175 O O . TRP A 1 151 ? 6.496 0.156 15.415 1.00 92.94 151 TRP A O 1
ATOM 1185 N N . ARG A 1 152 ? 4.654 0.054 16.699 1.00 92.31 152 ARG A N 1
ATOM 1186 C CA . ARG A 1 152 ? 3.706 0.013 15.578 1.00 92.31 152 ARG A CA 1
ATOM 1187 C C . ARG A 1 152 ? 3.739 1.296 14.760 1.00 92.31 152 ARG A C 1
ATOM 1189 O O . ARG A 1 152 ? 3.739 1.238 13.536 1.00 92.31 152 ARG A O 1
ATOM 1196 N N . LEU A 1 153 ? 3.836 2.443 15.428 1.00 91.19 153 LEU A N 1
ATOM 1197 C CA . LEU A 1 153 ? 3.971 3.734 14.762 1.00 91.19 153 LEU A CA 1
ATOM 1198 C C . LEU A 1 153 ? 5.267 3.845 13.965 1.00 91.19 153 LEU A C 1
ATOM 1200 O O . LEU A 1 153 ? 5.242 4.314 12.832 1.00 91.19 153 LEU A O 1
ATOM 1204 N N . LEU A 1 154 ? 6.384 3.372 14.520 1.00 94.00 154 LEU A N 1
ATOM 1205 C CA . LEU A 1 154 ? 7.655 3.336 13.808 1.00 94.00 154 LEU A CA 1
ATOM 1206 C C . LEU A 1 154 ? 7.539 2.492 12.534 1.00 94.00 154 LEU A C 1
ATOM 1208 O O . LEU A 1 154 ? 7.875 2.971 11.453 1.00 94.00 154 LEU A O 1
ATOM 1212 N N . GLY A 1 155 ? 7.016 1.269 12.645 1.00 93.50 155 GLY A N 1
ATOM 1213 C CA . GLY A 1 155 ? 6.819 0.390 11.492 1.00 93.50 155 GLY A CA 1
ATOM 1214 C C . GLY A 1 155 ? 5.878 0.987 10.441 1.00 93.50 155 GLY A C 1
ATOM 1215 O O . GLY A 1 155 ? 6.164 0.935 9.246 1.00 93.50 155 GLY A O 1
ATOM 1216 N N . MET A 1 156 ? 4.798 1.636 10.878 1.00 91.81 156 MET A N 1
ATOM 1217 C CA . MET A 1 156 ? 3.866 2.347 10.005 1.00 91.81 156 MET A CA 1
ATOM 1218 C C . MET A 1 156 ? 4.536 3.502 9.251 1.00 91.81 156 MET A C 1
ATOM 1220 O O . MET A 1 156 ? 4.340 3.626 8.044 1.00 91.81 156 MET A O 1
ATOM 1224 N N . ILE A 1 157 ? 5.340 4.320 9.935 1.00 93.50 157 ILE A N 1
ATOM 1225 C CA . ILE A 1 157 ? 6.081 5.436 9.332 1.00 93.50 157 ILE A CA 1
ATOM 1226 C C . ILE A 1 157 ? 7.097 4.916 8.308 1.00 93.50 157 ILE A C 1
ATOM 1228 O O . ILE A 1 157 ? 7.202 5.462 7.212 1.00 93.50 157 ILE A O 1
ATOM 1232 N N . VAL A 1 158 ? 7.813 3.834 8.624 1.00 96.88 158 VAL A N 1
ATOM 1233 C CA . VAL A 1 158 ? 8.745 3.204 7.678 1.00 96.88 158 VAL A CA 1
ATOM 1234 C C . VAL A 1 158 ? 8.002 2.725 6.430 1.00 96.88 158 VAL A C 1
ATOM 1236 O O . VAL A 1 158 ? 8.386 3.090 5.319 1.00 96.88 158 VAL A O 1
ATOM 1239 N N . LEU A 1 159 ? 6.908 1.975 6.595 1.00 96.19 159 LEU A N 1
ATOM 1240 C CA . LEU A 1 159 ? 6.116 1.478 5.467 1.00 96.19 159 LEU A CA 1
ATOM 1241 C C . LEU A 1 159 ? 5.513 2.622 4.636 1.00 96.19 159 LEU A C 1
ATOM 1243 O O . LEU A 1 159 ? 5.493 2.535 3.411 1.00 96.19 159 LEU A O 1
ATOM 1247 N N . PHE A 1 160 ? 5.077 3.708 5.280 1.00 95.56 160 PHE A N 1
ATOM 1248 C CA . PHE A 1 160 ? 4.590 4.916 4.611 1.00 95.56 160 PHE A CA 1
ATOM 1249 C C . PHE A 1 160 ? 5.638 5.510 3.672 1.00 95.56 160 PHE A C 1
ATOM 1251 O O . PHE A 1 160 ? 5.369 5.706 2.488 1.00 95.56 160 PHE A O 1
A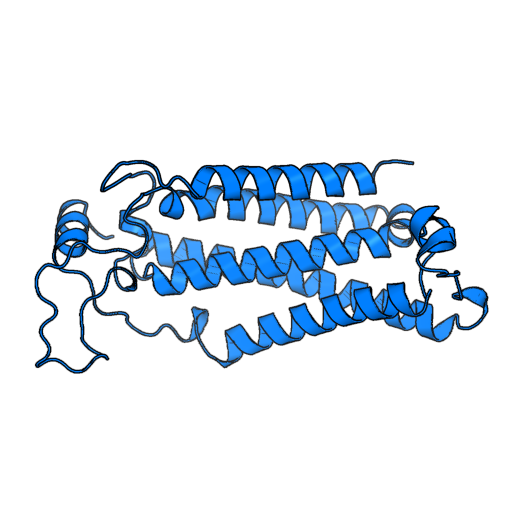TOM 1258 N N . PHE A 1 161 ? 6.849 5.762 4.177 1.00 96.75 161 PHE A N 1
ATOM 1259 C CA . PHE A 1 161 ? 7.922 6.318 3.358 1.00 96.75 161 PHE A CA 1
ATOM 1260 C C . PHE A 1 161 ? 8.327 5.368 2.231 1.00 96.75 161 PHE A C 1
ATOM 1262 O O . PHE A 1 161 ? 8.541 5.822 1.108 1.00 96.75 161 PHE A O 1
ATOM 1269 N N . MET A 1 162 ? 8.372 4.057 2.493 1.00 97.81 162 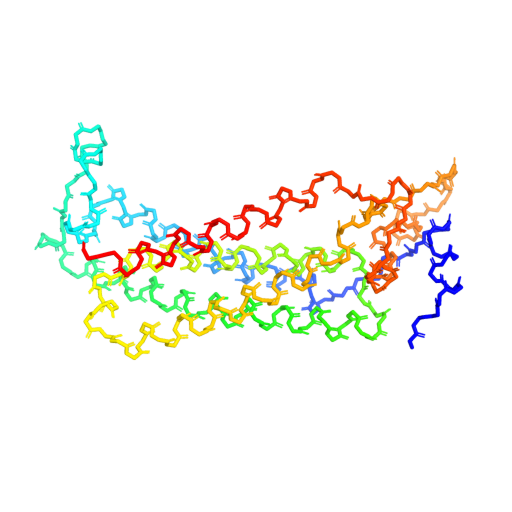MET A N 1
ATOM 1270 C CA . MET A 1 162 ? 8.607 3.071 1.438 1.00 97.81 162 MET A CA 1
ATOM 1271 C C . MET A 1 162 ? 7.514 3.130 0.366 1.00 97.81 162 MET A C 1
ATOM 1273 O O . MET A 1 162 ? 7.845 3.098 -0.811 1.00 97.81 162 MET A O 1
ATOM 1277 N N . LEU A 1 163 ? 6.235 3.261 0.725 1.00 96.69 163 LEU A N 1
ATOM 1278 C CA . LEU A 1 163 ? 5.142 3.386 -0.246 1.00 96.69 163 LEU A CA 1
ATOM 1279 C C . LEU A 1 163 ? 5.238 4.678 -1.068 1.00 96.69 163 LEU A C 1
ATOM 1281 O O . LEU A 1 163 ? 5.128 4.619 -2.288 1.00 96.69 163 LEU A O 1
ATOM 1285 N N . ILE A 1 164 ? 5.516 5.824 -0.438 1.00 95.81 164 ILE A N 1
ATOM 1286 C CA . ILE A 1 164 ? 5.715 7.108 -1.136 1.00 95.81 164 ILE A CA 1
ATOM 1287 C C . ILE A 1 164 ? 6.835 6.999 -2.178 1.00 95.81 164 ILE A C 1
ATOM 1289 O O . ILE A 1 164 ? 6.668 7.402 -3.330 1.00 95.81 164 ILE A O 1
ATOM 1293 N N . VAL A 1 165 ? 7.969 6.424 -1.777 1.00 96.06 165 VAL A N 1
ATOM 1294 C CA . VAL A 1 165 ? 9.121 6.199 -2.656 1.00 96.06 165 VAL A CA 1
ATOM 1295 C C . VAL A 1 165 ? 8.802 5.152 -3.727 1.00 96.06 165 VAL A C 1
ATOM 1297 O O . VAL A 1 165 ? 9.207 5.301 -4.876 1.00 96.06 165 VAL A O 1
ATOM 1300 N N . GLY A 1 166 ? 8.052 4.108 -3.380 1.00 95.56 166 GLY A N 1
ATOM 1301 C CA . GLY A 1 166 ? 7.683 3.037 -4.299 1.00 95.56 166 GLY A CA 1
ATOM 1302 C C . GLY A 1 166 ? 6.673 3.441 -5.366 1.00 95.56 166 GLY A C 1
ATOM 1303 O O . GLY A 1 166 ? 6.640 2.829 -6.424 1.00 95.56 166 GLY A O 1
ATOM 1304 N N . LEU A 1 167 ? 5.896 4.496 -5.143 1.00 94.44 167 LEU A N 1
ATOM 1305 C CA . LEU A 1 167 ? 4.985 5.045 -6.149 1.00 94.44 167 LEU A CA 1
ATOM 1306 C C . LEU A 1 167 ? 5.705 5.885 -7.224 1.00 94.44 167 LEU A C 1
ATOM 1308 O O . LEU A 1 167 ? 5.105 6.209 -8.241 1.00 94.44 167 LEU A O 1
ATOM 1312 N N . VAL A 1 168 ? 6.995 6.210 -7.063 1.00 94.12 168 VAL A N 1
ATOM 1313 C CA . VAL A 1 168 ? 7.723 7.075 -8.015 1.00 94.12 168 VAL A CA 1
ATOM 1314 C C . VAL A 1 168 ? 7.683 6.549 -9.462 1.00 94.12 168 VAL A C 1
ATOM 1316 O O . VAL A 1 168 ? 7.394 7.342 -10.357 1.00 94.12 168 VAL A O 1
ATOM 1319 N N . PRO A 1 169 ? 7.917 5.251 -9.743 1.00 92.81 169 PRO A N 1
ATOM 1320 C CA . PRO A 1 169 ? 7.798 4.710 -11.100 1.00 92.81 169 PRO A CA 1
ATOM 1321 C C . PRO A 1 169 ? 6.396 4.826 -11.706 1.00 92.81 169 PRO A C 1
ATOM 1323 O O . PRO A 1 169 ? 6.265 4.962 -12.920 1.00 92.81 169 PRO A O 1
ATOM 1326 N N . THR A 1 170 ? 5.347 4.796 -10.879 1.00 92.44 170 THR A N 1
ATOM 1327 C CA . THR A 1 170 ? 3.951 4.791 -11.348 1.00 92.44 170 THR A CA 1
ATOM 1328 C C . THR A 1 170 ? 3.466 6.175 -11.781 1.00 92.44 170 THR A C 1
ATOM 1330 O O . THR A 1 170 ? 2.343 6.312 -12.258 1.00 92.44 170 THR A O 1
ATOM 1333 N N . VAL A 1 171 ? 4.296 7.208 -11.596 1.00 91.44 171 VAL A N 1
ATOM 1334 C CA . VAL A 1 171 ? 4.015 8.590 -12.007 1.00 91.44 171 VAL A CA 1
ATOM 1335 C C . VAL A 1 171 ? 4.064 8.756 -13.526 1.00 91.44 171 VAL A C 1
ATOM 1337 O O . VAL A 1 171 ? 3.434 9.666 -14.053 1.00 91.44 171 VAL A O 1
ATOM 1340 N N . SER A 1 172 ? 4.795 7.900 -14.240 1.00 90.69 172 SER A N 1
ATOM 1341 C CA . SER A 1 172 ? 4.845 7.950 -15.702 1.00 90.69 172 SER A CA 1
ATOM 1342 C C . SER A 1 172 ? 3.499 7.564 -16.314 1.00 90.69 172 SER A C 1
ATOM 1344 O O . SER A 1 172 ? 2.933 6.542 -15.931 1.00 90.69 172 SER A O 1
ATOM 1346 N N . TYR A 1 173 ? 3.034 8.323 -17.311 1.00 87.44 173 TYR A N 1
ATOM 1347 C CA . TYR A 1 173 ? 1.814 8.007 -18.068 1.00 87.44 173 TYR A CA 1
ATOM 1348 C C . TYR A 1 173 ? 1.865 6.597 -18.684 1.00 87.44 173 TYR A C 1
ATOM 1350 O O . TYR A 1 173 ? 0.924 5.820 -18.551 1.00 87.44 173 TYR A O 1
ATOM 1358 N N . ASP A 1 174 ? 3.019 6.218 -19.243 1.00 87.56 174 ASP A N 1
ATOM 1359 C CA . ASP A 1 174 ? 3.218 4.897 -19.860 1.00 87.56 174 ASP A CA 1
ATOM 1360 C C . ASP A 1 174 ? 3.418 3.729 -18.853 1.00 87.56 174 ASP A C 1
ATOM 1362 O O . ASP A 1 174 ? 3.960 2.674 -19.194 1.00 87.56 174 ASP A O 1
ATOM 1366 N N . TRP A 1 175 ? 3.065 3.887 -17.570 1.00 90.00 175 TRP A N 1
ATOM 1367 C CA . TRP A 1 175 ? 3.259 2.832 -16.565 1.00 90.00 175 TRP A CA 1
ATOM 1368 C C . TRP A 1 175 ? 2.399 1.594 -16.866 1.00 90.00 175 TRP A C 1
ATOM 1370 O O . TRP A 1 175 ? 1.183 1.590 -16.682 1.00 90.00 175 TRP A O 1
ATOM 1380 N N . GLY A 1 176 ? 3.046 0.509 -17.304 1.00 83.12 176 GLY A N 1
ATOM 1381 C CA . GLY A 1 176 ? 2.375 -0.757 -17.637 1.00 83.12 176 GLY A CA 1
ATOM 1382 C C . GLY A 1 176 ? 1.618 -0.734 -18.965 1.00 83.12 176 GLY A C 1
ATOM 1383 O O . GLY A 1 176 ? 1.035 -1.747 -19.355 1.00 83.12 176 GLY A O 1
ATOM 1384 N N . THR A 1 177 ? 1.675 0.377 -19.692 1.00 81.81 177 THR A N 1
ATOM 1385 C CA . THR A 1 177 ? 1.110 0.535 -21.029 1.00 81.81 177 THR A CA 1
ATOM 1386 C C . THR A 1 177 ? 2.246 0.604 -22.051 1.00 81.81 177 THR A C 1
ATOM 1388 O O . THR A 1 177 ? 3.365 1.012 -21.754 1.00 81.81 177 THR A O 1
ATOM 1391 N N . ILE A 1 178 ? 1.991 0.108 -23.259 1.00 70.62 178 ILE A N 1
ATOM 1392 C CA . ILE A 1 178 ? 2.898 0.265 -24.401 1.00 70.62 178 ILE A CA 1
ATOM 1393 C C . ILE A 1 178 ? 2.102 0.808 -25.572 1.00 70.62 178 ILE A C 1
ATOM 1395 O O . ILE A 1 178 ? 0.965 0.393 -25.796 1.00 70.62 178 ILE A O 1
ATOM 1399 N N . TYR A 1 179 ? 2.733 1.669 -26.362 1.00 57.75 179 TYR A N 1
ATOM 1400 C CA . TYR A 1 179 ? 2.296 1.912 -27.726 1.00 57.75 179 TYR A CA 1
ATOM 1401 C C . TYR A 1 179 ? 2.898 0.816 -28.616 1.00 57.75 179 TYR A C 1
ATOM 1403 O O . TYR A 1 179 ? 4.030 0.942 -29.076 1.00 57.75 179 TYR A O 1
ATOM 1411 N N . SER A 1 180 ? 2.172 -0.291 -28.807 1.00 60.06 180 SER A N 1
ATOM 1412 C CA . SER A 1 180 ? 2.560 -1.345 -29.755 1.00 60.06 180 SER A CA 1
ATOM 1413 C C . SER A 1 180 ? 1.585 -1.355 -30.931 1.00 60.06 180 SER A C 1
ATOM 1415 O O . SER A 1 180 ? 0.425 -1.725 -30.737 1.00 60.06 180 SER A O 1
ATOM 1417 N N . PRO A 1 181 ? 2.002 -0.929 -32.136 1.00 53.41 181 PRO A N 1
ATOM 1418 C CA . PRO A 1 181 ? 1.106 -0.868 -33.287 1.00 53.41 181 PRO A CA 1
ATOM 1419 C C . PRO A 1 181 ? 0.686 -2.254 -33.810 1.00 53.41 181 PRO A C 1
ATOM 1421 O O . PRO A 1 181 ? -0.363 -2.355 -34.437 1.00 53.41 181 PRO A O 1
ATOM 1424 N N . GLU A 1 182 ? 1.441 -3.323 -33.529 1.00 56.88 182 GLU A N 1
ATOM 1425 C CA . GLU A 1 182 ? 1.208 -4.662 -34.092 1.00 56.88 182 GLU A CA 1
ATOM 1426 C C . GLU A 1 182 ? 1.511 -5.751 -33.047 1.00 56.88 182 GLU A C 1
ATOM 1428 O O . GLU A 1 182 ? 2.658 -6.143 -32.836 1.00 56.88 182 GLU A O 1
ATOM 1433 N N . ALA A 1 183 ? 0.478 -6.257 -32.367 1.00 61.94 183 ALA A N 1
ATOM 1434 C CA . ALA A 1 183 ? 0.598 -7.507 -31.619 1.00 61.94 183 ALA A CA 1
ATOM 1435 C C . ALA A 1 183 ? 0.720 -8.663 -32.624 1.00 61.94 183 ALA A C 1
ATOM 1437 O O . ALA A 1 183 ? -0.203 -8.915 -33.403 1.00 61.94 183 ALA A O 1
ATOM 1438 N N . ASP A 1 184 ? 1.855 -9.359 -32.626 1.00 67.62 184 ASP A N 1
ATOM 1439 C CA . ASP A 1 184 ? 2.054 -10.523 -33.485 1.00 67.62 184 ASP A CA 1
ATOM 1440 C C . ASP A 1 184 ? 1.199 -11.697 -32.983 1.00 67.62 184 ASP A C 1
ATOM 1442 O O . ASP A 1 184 ? 1.586 -12.460 -32.096 1.00 67.62 184 ASP A O 1
ATOM 1446 N N . THR A 1 185 ? 0.007 -11.827 -33.570 1.00 70.06 185 THR A N 1
ATOM 1447 C CA . THR A 1 185 ? -0.973 -12.885 -33.266 1.00 70.06 185 THR A CA 1
ATOM 1448 C C . THR A 1 185 ? -0.472 -14.306 -33.548 1.00 70.06 185 THR A C 1
ATOM 1450 O O . THR A 1 185 ? -1.144 -15.266 -33.173 1.00 70.06 185 THR A O 1
ATOM 1453 N N . SER A 1 186 ? 0.697 -14.469 -34.181 1.00 75.75 186 SER A N 1
ATOM 1454 C CA . SER A 1 186 ? 1.317 -15.779 -34.389 1.00 75.75 186 SER A CA 1
ATOM 1455 C C . SER A 1 186 ? 2.085 -16.296 -33.163 1.00 75.75 186 SER A C 1
ATOM 1457 O O . SER A 1 186 ? 2.326 -17.501 -33.056 1.00 75.75 186 SER A O 1
ATOM 1459 N N . LEU A 1 187 ? 2.439 -15.419 -32.214 1.00 75.38 187 LEU A N 1
ATOM 1460 C CA . LEU A 1 187 ? 3.138 -15.787 -30.983 1.00 75.38 187 LEU A CA 1
ATOM 1461 C C . LEU A 1 187 ? 2.153 -16.220 -29.883 1.00 75.38 187 LEU A C 1
ATOM 1463 O O . LEU A 1 187 ? 1.149 -15.541 -29.661 1.00 75.38 187 LEU A O 1
ATOM 1467 N N . PRO A 1 188 ? 2.456 -17.289 -29.119 1.00 76.00 188 PRO A N 1
ATOM 1468 C CA . PRO A 1 188 ? 1.684 -17.646 -27.932 1.00 76.00 188 PRO A CA 1
ATOM 1469 C C . PRO A 1 188 ? 1.702 -16.517 -26.895 1.00 76.00 188 PRO A C 1
ATOM 1471 O O . PRO A 1 188 ? 2.766 -15.952 -26.634 1.00 76.00 188 PRO A O 1
ATOM 1474 N N . ASP A 1 189 ? 0.574 -16.275 -26.221 1.00 72.19 189 ASP A N 1
ATOM 1475 C CA . ASP A 1 189 ? 0.415 -15.225 -25.195 1.00 72.19 189 ASP A CA 1
ATOM 1476 C C . ASP A 1 189 ? 1.534 -15.217 -24.139 1.00 72.19 189 ASP A C 1
ATOM 1478 O O . ASP A 1 189 ? 1.956 -14.165 -23.669 1.00 72.19 189 ASP A O 1
ATOM 1482 N N . ALA A 1 190 ? 2.072 -16.392 -23.792 1.00 73.75 190 ALA A N 1
ATOM 1483 C CA . ALA A 1 190 ? 3.140 -16.541 -22.802 1.00 73.75 190 ALA A CA 1
ATOM 1484 C C . ALA A 1 190 ? 4.488 -15.904 -23.204 1.00 73.75 190 ALA A C 1
ATOM 1486 O O . ALA A 1 190 ? 5.353 -15.723 -22.347 1.00 73.75 190 ALA A O 1
ATOM 1487 N N . ILE A 1 191 ? 4.699 -15.613 -24.491 1.00 79.56 191 ILE A N 1
ATOM 1488 C CA . ILE A 1 191 ? 5.960 -15.078 -25.037 1.00 79.56 191 ILE A CA 1
ATOM 1489 C C . ILE A 1 191 ? 5.726 -13.708 -25.699 1.00 79.56 191 ILE A C 1
ATOM 1491 O O . ILE A 1 191 ? 6.668 -13.086 -26.184 1.00 79.56 191 ILE A O 1
ATOM 1495 N N . GLN A 1 192 ? 4.493 -13.194 -25.692 1.00 82.50 192 GLN A N 1
ATOM 1496 C CA . GLN A 1 192 ? 4.207 -11.877 -26.248 1.00 82.50 192 GLN A CA 1
ATOM 1497 C C . GLN A 1 192 ? 4.834 -10.765 -25.382 1.00 82.50 192 GLN A C 1
ATOM 1499 O O . GLN A 1 192 ? 4.639 -10.735 -24.161 1.00 82.50 192 GLN A O 1
ATOM 1504 N N . PRO A 1 193 ? 5.605 -9.838 -25.979 1.00 83.44 193 PRO A N 1
ATOM 1505 C CA . PRO A 1 193 ? 6.119 -8.675 -25.270 1.00 83.44 193 PRO A CA 1
ATOM 1506 C C . PRO A 1 193 ? 4.982 -7.744 -24.841 1.00 83.44 193 PRO A C 1
ATOM 1508 O O . PRO A 1 193 ? 4.119 -7.388 -25.637 1.00 83.44 193 PRO A O 1
ATOM 1511 N N . THR A 1 194 ? 4.998 -7.308 -23.583 1.00 87.12 194 THR A N 1
ATOM 1512 C CA . THR A 1 194 ? 3.987 -6.396 -23.029 1.00 87.12 194 THR A CA 1
ATOM 1513 C C . THR A 1 194 ? 4.648 -5.269 -22.237 1.00 87.12 194 THR A C 1
ATOM 1515 O O . THR A 1 194 ? 5.796 -5.394 -21.798 1.00 87.12 194 THR A O 1
ATOM 1518 N N . GLY A 1 195 ? 3.915 -4.174 -22.004 1.00 87.06 195 GLY A N 1
ATOM 1519 C CA . GLY A 1 195 ? 4.358 -3.096 -21.106 1.00 87.06 195 GLY A CA 1
ATOM 1520 C C . GLY A 1 195 ? 4.574 -3.566 -19.672 1.00 87.06 195 GLY A C 1
ATOM 1521 O O . GLY A 1 195 ? 5.504 -3.144 -18.991 1.00 87.06 195 GLY A O 1
ATOM 1522 N N . TRP A 1 196 ? 3.784 -4.549 -19.253 1.00 90.25 196 TRP A N 1
ATOM 1523 C CA . TRP A 1 196 ? 3.881 -5.206 -17.955 1.00 90.25 196 TRP A CA 1
ATOM 1524 C C . TRP A 1 196 ? 5.195 -5.971 -17.745 1.00 90.25 196 TRP A C 1
ATOM 1526 O O . TRP A 1 196 ? 5.615 -6.160 -16.603 1.00 90.25 196 TRP A O 1
ATOM 1536 N N . GLY A 1 197 ? 5.863 -6.401 -18.818 1.00 90.19 197 GLY A N 1
ATOM 1537 C CA . GLY A 1 197 ? 7.160 -7.073 -18.740 1.00 90.19 197 GLY A CA 1
ATOM 1538 C C . GLY A 1 197 ? 8.357 -6.133 -18.682 1.00 90.19 197 GLY A C 1
ATOM 1539 O O . GLY A 1 197 ? 9.456 -6.590 -18.366 1.00 90.19 197 GLY A O 1
ATOM 1540 N N . ILE A 1 198 ? 8.173 -4.838 -18.967 1.00 92.19 198 ILE A N 1
ATOM 1541 C CA . ILE A 1 198 ? 9.260 -3.852 -18.964 1.00 92.19 198 ILE A CA 1
ATOM 1542 C C . ILE A 1 198 ? 9.871 -3.790 -17.557 1.00 92.19 198 ILE A C 1
ATOM 1544 O O . ILE A 1 198 ? 9.129 -3.821 -16.573 1.00 92.19 198 ILE A O 1
ATOM 1548 N N . PRO A 1 199 ? 11.205 -3.705 -17.410 1.00 94.00 199 PRO A N 1
ATOM 1549 C CA . PRO A 1 199 ? 11.819 -3.500 -16.105 1.00 94.00 199 PRO A CA 1
ATOM 1550 C C . PRO A 1 199 ? 11.296 -2.215 -15.451 1.00 94.00 199 PRO A C 1
ATOM 1552 O O . PRO A 1 199 ? 11.460 -1.125 -15.998 1.00 94.00 199 PRO A O 1
ATOM 1555 N N . ALA A 1 200 ? 10.719 -2.319 -14.253 1.00 94.62 200 ALA A N 1
ATOM 1556 C CA . ALA A 1 200 ? 10.105 -1.186 -13.552 1.00 94.62 200 ALA A CA 1
ATOM 1557 C C . ALA A 1 200 ? 11.100 -0.036 -13.291 1.00 94.62 200 ALA A C 1
ATOM 1559 O O . ALA A 1 200 ? 10.718 1.131 -13.233 1.00 94.62 200 ALA A O 1
ATOM 1560 N N . ILE A 1 201 ? 12.399 -0.350 -13.205 1.00 94.12 201 ILE A N 1
ATOM 1561 C CA . ILE A 1 201 ? 13.476 0.634 -13.031 1.00 94.12 201 ILE A CA 1
ATOM 1562 C C . ILE A 1 201 ? 13.554 1.637 -14.189 1.00 94.12 201 ILE A C 1
ATOM 1564 O O . ILE A 1 201 ? 14.032 2.752 -13.998 1.00 94.12 201 ILE A O 1
ATOM 1568 N N . CYS A 1 202 ? 13.054 1.285 -15.376 1.00 92.75 202 CYS A N 1
ATOM 1569 C CA . CYS A 1 202 ? 13.052 2.175 -16.534 1.00 92.75 202 CYS A CA 1
ATOM 1570 C C . CYS A 1 202 ? 12.205 3.436 -16.331 1.00 92.75 202 CYS A C 1
ATOM 1572 O O . CYS A 1 202 ? 12.506 4.463 -16.944 1.00 92.75 202 CYS A O 1
ATOM 1574 N N . PHE A 1 203 ? 11.213 3.365 -15.441 1.00 93.00 203 PHE A N 1
ATOM 1575 C CA . PHE A 1 203 ? 10.323 4.459 -15.055 1.00 93.00 203 PHE A CA 1
ATOM 1576 C C . PHE A 1 203 ? 10.805 5.211 -13.803 1.00 93.00 203 PHE A C 1
ATOM 1578 O O . PHE A 1 203 ? 10.190 6.184 -13.376 1.00 93.00 203 PHE A O 1
ATOM 1585 N N . TRP A 1 204 ? 11.917 4.796 -13.185 1.00 92.19 204 TRP A N 1
ATOM 1586 C CA . TRP A 1 204 ? 12.402 5.425 -11.958 1.00 92.19 204 TRP A CA 1
ATOM 1587 C C . TRP A 1 204 ? 12.853 6.869 -12.199 1.00 92.19 204 TRP A C 1
ATOM 1589 O O . TRP A 1 204 ? 13.877 7.114 -12.840 1.00 92.19 204 TRP A O 1
ATOM 1599 N N . GLY A 1 205 ? 12.094 7.828 -11.658 1.00 85.44 205 GLY A N 1
ATOM 1600 C CA . GLY A 1 205 ? 12.385 9.258 -11.786 1.00 85.44 205 GLY A CA 1
ATOM 1601 C C . GLY A 1 205 ? 12.304 9.777 -13.225 1.00 85.44 205 GLY A C 1
ATOM 1602 O O . GLY A 1 205 ? 12.885 10.819 -13.526 1.00 85.44 205 GLY A O 1
ATOM 1603 N N . LYS A 1 206 ? 11.629 9.043 -14.116 1.00 87.38 206 LYS A N 1
ATOM 1604 C CA . LYS A 1 206 ? 11.428 9.411 -15.517 1.00 87.38 206 LYS A CA 1
ATOM 1605 C C . LYS A 1 206 ? 9.957 9.294 -15.874 1.00 87.38 206 LYS A C 1
ATOM 1607 O O . LYS A 1 206 ? 9.281 8.367 -15.443 1.00 87.38 206 LYS A O 1
ATOM 1612 N N . THR A 1 207 ? 9.500 10.222 -16.694 1.00 86.06 207 THR A N 1
ATOM 1613 C CA . THR A 1 207 ? 8.153 10.248 -17.248 1.00 86.06 207 THR A CA 1
ATOM 1614 C C . THR A 1 207 ? 8.234 10.014 -18.752 1.00 86.06 207 THR A C 1
ATOM 1616 O O . THR A 1 207 ? 9.119 10.551 -19.422 1.00 86.06 207 THR A O 1
ATOM 1619 N N . TYR A 1 208 ? 7.332 9.192 -19.272 1.00 84.19 208 TYR A N 1
ATOM 1620 C CA . TYR A 1 208 ? 7.184 8.899 -20.698 1.00 84.19 208 TYR A CA 1
ATOM 1621 C C . TYR A 1 208 ? 5.731 9.148 -21.127 1.00 84.19 208 TYR A C 1
ATOM 1623 O O . TYR A 1 208 ? 4.869 9.349 -20.269 1.00 84.19 208 TYR A O 1
ATOM 1631 N N . GLY A 1 209 ? 5.482 9.185 -22.436 1.00 82.19 209 GLY A N 1
ATOM 1632 C CA . GLY A 1 209 ? 4.173 9.510 -23.005 1.00 82.19 209 GLY A CA 1
ATOM 1633 C C . GLY A 1 209 ? 3.796 10.973 -22.770 1.00 82.19 209 GLY A C 1
ATOM 1634 O O . GLY A 1 209 ? 4.637 11.865 -22.908 1.00 82.19 209 GLY A O 1
ATOM 1635 N N . ASP A 1 210 ? 2.559 11.206 -22.333 1.00 81.88 210 ASP A N 1
ATOM 1636 C CA . ASP A 1 210 ? 2.032 12.539 -21.989 1.00 81.88 210 ASP A CA 1
ATOM 1637 C C . ASP A 1 210 ? 2.617 13.108 -20.677 1.00 81.88 210 ASP A C 1
ATOM 1639 O O . ASP A 1 210 ? 2.207 14.152 -20.167 1.00 81.88 210 ASP A O 1
ATOM 1643 N N . GLY A 1 211 ? 3.639 12.442 -20.135 1.00 83.62 211 GLY A N 1
ATOM 1644 C CA . GLY A 1 211 ? 4.393 12.882 -18.979 1.00 83.62 211 GLY A CA 1
ATOM 1645 C C . GLY A 1 211 ? 3.837 12.283 -17.697 1.00 83.62 211 GLY A C 1
ATOM 1646 O O . GLY A 1 211 ? 4.232 11.183 -17.302 1.00 83.62 211 GLY A O 1
ATOM 1647 N N . LEU A 1 212 ? 2.983 13.039 -17.009 1.00 83.81 212 LEU A N 1
ATOM 1648 C CA . LEU A 1 212 ? 2.443 12.648 -15.710 1.00 83.81 212 LEU A CA 1
ATOM 1649 C C . LEU A 1 212 ? 1.161 11.838 -15.887 1.00 83.81 212 LEU A C 1
ATOM 1651 O O . LEU A 1 212 ? 0.265 12.227 -16.624 1.00 83.81 212 LEU A O 1
ATOM 1655 N N . ASN A 1 213 ? 1.074 10.726 -15.170 1.00 84.56 213 ASN A N 1
ATOM 1656 C CA . ASN A 1 213 ? -0.164 9.989 -15.005 1.00 84.56 213 ASN A CA 1
ATOM 1657 C C . ASN A 1 213 ? -1.124 10.791 -14.109 1.00 84.56 213 ASN A C 1
ATOM 1659 O O . ASN A 1 213 ? -0.786 11.093 -12.960 1.00 84.56 213 ASN A O 1
ATOM 1663 N N . ASP A 1 214 ? -2.322 11.086 -14.615 1.00 85.75 214 ASP A N 1
ATOM 1664 C CA . ASP A 1 214 ? -3.366 11.833 -13.902 1.00 85.75 214 ASP A CA 1
ATOM 1665 C C . ASP A 1 214 ? -3.832 11.137 -12.608 1.00 85.75 214 ASP A C 1
ATOM 1667 O O . ASP A 1 214 ? -4.229 11.802 -11.647 1.00 85.75 214 ASP A O 1
ATOM 1671 N N . ASP A 1 215 ? -3.711 9.808 -12.526 1.00 84.31 215 ASP A N 1
ATOM 1672 C CA . ASP A 1 215 ? -4.105 9.026 -11.347 1.00 84.31 215 ASP A CA 1
ATOM 1673 C C . ASP A 1 215 ? -3.045 9.038 -10.233 1.00 84.31 215 ASP A C 1
ATOM 1675 O O . ASP A 1 215 ? -3.355 8.844 -9.050 1.00 84.31 215 ASP A O 1
ATOM 1679 N N . ALA A 1 216 ? -1.779 9.290 -10.578 1.00 86.12 216 ALA A N 1
ATOM 1680 C CA . ALA A 1 216 ? -0.679 9.307 -9.620 1.00 86.12 216 ALA A CA 1
ATOM 1681 C C . ALA A 1 216 ? -0.881 10.321 -8.472 1.00 86.12 216 ALA A C 1
ATOM 1683 O O . ALA A 1 216 ? -0.774 9.907 -7.310 1.00 86.12 216 ALA A O 1
ATOM 1684 N N . PRO A 1 217 ? -1.208 11.612 -8.711 1.00 87.75 217 PRO A N 1
ATOM 1685 C CA . PRO A 1 217 ? -1.420 12.570 -7.625 1.00 87.75 217 PRO A CA 1
ATOM 1686 C C . PRO A 1 217 ? -2.563 12.156 -6.692 1.00 87.75 217 PRO A C 1
ATOM 1688 O O . PRO A 1 217 ? -2.448 12.334 -5.478 1.00 87.75 217 PRO A O 1
ATOM 1691 N N . ILE A 1 218 ? -3.629 11.548 -7.222 1.00 88.50 218 ILE A N 1
ATOM 1692 C CA . ILE A 1 218 ? -4.753 11.047 -6.421 1.00 88.50 218 ILE A CA 1
ATOM 1693 C C . ILE A 1 218 ? -4.268 9.950 -5.465 1.00 88.50 218 ILE A C 1
ATOM 1695 O O . ILE A 1 218 ? -4.569 10.001 -4.271 1.00 88.50 218 ILE A O 1
ATOM 1699 N N . GLY A 1 219 ? -3.459 9.004 -5.951 1.00 87.44 219 GLY A N 1
ATOM 1700 C CA . GLY A 1 219 ? -2.874 7.944 -5.124 1.00 87.44 219 GLY A CA 1
ATOM 1701 C C . GLY A 1 219 ? -2.025 8.484 -3.966 1.00 87.44 219 GLY A C 1
ATOM 1702 O O . GLY A 1 219 ? -2.200 8.064 -2.819 1.00 87.44 219 GLY A O 1
ATOM 1703 N N . TYR A 1 220 ? -1.158 9.465 -4.236 1.00 91.31 220 TYR A N 1
ATOM 1704 C CA . TYR A 1 220 ? -0.357 10.130 -3.202 1.00 91.31 220 TYR A CA 1
ATOM 1705 C C . TYR A 1 220 ? -1.224 10.869 -2.176 1.00 91.31 220 TYR A C 1
ATOM 1707 O O . TYR A 1 220 ? -0.991 10.740 -0.972 1.00 91.31 220 TYR A O 1
ATOM 1715 N N . LEU A 1 221 ? -2.239 11.612 -2.627 1.00 91.94 221 LEU A N 1
ATOM 1716 C CA . LEU A 1 221 ? -3.149 12.341 -1.743 1.00 91.94 221 LEU A CA 1
ATOM 1717 C C . LEU A 1 221 ? -3.937 11.395 -0.836 1.00 91.94 221 LEU A C 1
ATOM 1719 O O . LEU A 1 221 ? -3.999 11.632 0.370 1.00 91.94 221 LEU A O 1
ATOM 1723 N N . ILE A 1 222 ? -4.484 10.306 -1.385 1.00 90.94 222 ILE A N 1
ATOM 1724 C CA . ILE A 1 222 ? -5.199 9.287 -0.606 1.00 90.94 222 ILE A CA 1
ATOM 1725 C C . ILE A 1 222 ? -4.271 8.679 0.444 1.00 90.94 222 ILE A C 1
ATOM 1727 O O . ILE A 1 222 ? -4.676 8.544 1.600 1.00 90.94 222 ILE A O 1
ATOM 1731 N N . LEU A 1 223 ? -3.031 8.345 0.077 1.00 90.44 223 LEU A N 1
ATOM 1732 C CA . LEU A 1 223 ? -2.063 7.760 1.002 1.00 90.44 223 LEU A CA 1
ATOM 1733 C C . LEU A 1 223 ? -1.740 8.721 2.151 1.00 90.44 223 LEU A C 1
ATOM 1735 O O . LEU A 1 223 ? -1.874 8.359 3.319 1.00 90.44 223 LEU A O 1
ATOM 1739 N N . ILE A 1 224 ? -1.348 9.956 1.823 1.00 92.12 224 ILE A N 1
ATOM 1740 C CA . ILE A 1 224 ? -0.973 10.981 2.804 1.00 92.12 224 ILE A CA 1
ATOM 1741 C C . ILE A 1 224 ? -2.153 11.281 3.723 1.00 92.12 224 ILE A C 1
ATOM 1743 O O . ILE A 1 224 ? -2.000 11.241 4.943 1.00 92.12 224 ILE A O 1
ATOM 1747 N N . PHE A 1 225 ? -3.335 11.531 3.158 1.00 91.50 225 PHE A N 1
ATOM 1748 C CA . PHE A 1 225 ? -4.526 11.836 3.941 1.00 91.50 225 PHE A CA 1
ATOM 1749 C C . PHE A 1 225 ? -4.904 10.675 4.864 1.00 91.50 225 PHE A C 1
ATOM 1751 O O . PHE A 1 225 ? -5.133 10.902 6.048 1.00 91.50 225 PHE A O 1
ATOM 1758 N N . SER A 1 226 ? -4.893 9.434 4.366 1.00 88.00 226 SER A N 1
ATOM 1759 C CA . SER A 1 226 ? -5.226 8.248 5.170 1.00 88.00 226 SER A CA 1
ATOM 1760 C C . SER A 1 226 ? -4.293 8.086 6.368 1.00 88.00 226 SER A C 1
ATOM 1762 O O . SER A 1 226 ? -4.754 7.830 7.481 1.00 88.00 226 SER A O 1
ATOM 1764 N N . TYR A 1 227 ? -2.987 8.272 6.161 1.00 89.38 227 TYR A N 1
ATOM 1765 C CA . TYR A 1 227 ? -1.998 8.181 7.232 1.00 89.38 227 TYR A CA 1
ATOM 1766 C C . TYR A 1 227 ? -2.110 9.342 8.218 1.00 89.38 227 TYR A C 1
ATOM 1768 O O . TYR A 1 227 ? -2.166 9.104 9.420 1.00 89.38 227 TYR A O 1
ATOM 1776 N N . VAL A 1 228 ? -2.187 10.586 7.738 1.00 88.50 228 VAL A N 1
ATOM 1777 C CA . VAL A 1 228 ? -2.305 11.771 8.603 1.00 88.50 228 VAL A CA 1
ATOM 1778 C C . VAL A 1 228 ? -3.578 11.705 9.442 1.00 88.50 228 VAL A C 1
ATOM 1780 O O . VAL A 1 228 ? -3.512 11.896 10.656 1.00 88.50 228 VAL A O 1
ATOM 1783 N N . TRP A 1 229 ? -4.712 11.371 8.821 1.00 87.06 229 TRP A N 1
ATOM 1784 C CA . TRP A 1 229 ? -5.993 11.213 9.504 1.00 87.06 229 TRP A CA 1
ATOM 1785 C C . TRP A 1 229 ? -5.900 10.167 10.619 1.00 87.06 229 TRP A C 1
ATOM 1787 O O . TRP A 1 229 ? -6.193 10.454 11.777 1.00 87.06 229 TRP A O 1
ATOM 1797 N N . LYS A 1 230 ? -5.424 8.959 10.298 1.00 84.00 230 LYS A N 1
ATOM 1798 C CA . LYS A 1 230 ? -5.351 7.855 11.266 1.00 84.00 230 LYS A CA 1
ATOM 1799 C C . LYS A 1 230 ? -4.333 8.083 12.375 1.00 84.00 230 LYS A C 1
ATOM 1801 O O . LYS A 1 230 ? -4.571 7.676 13.511 1.00 84.00 230 LYS A O 1
ATOM 1806 N N . MET A 1 231 ? -3.218 8.739 12.069 1.00 82.25 231 MET A N 1
ATOM 1807 C CA . MET A 1 231 ? -2.254 9.165 13.079 1.00 82.25 231 MET A CA 1
ATOM 1808 C C . MET A 1 231 ? -2.879 10.194 14.021 1.00 82.25 231 MET A C 1
ATOM 1810 O O . MET A 1 231 ? -2.746 10.055 15.233 1.00 82.25 231 MET A O 1
ATOM 1814 N N . GLY A 1 232 ? -3.612 11.176 13.485 1.00 82.06 232 GLY A N 1
ATOM 1815 C CA . GLY A 1 232 ? -4.370 12.145 14.278 1.00 82.06 232 GLY A CA 1
ATOM 1816 C C . GLY A 1 232 ? -5.371 11.470 15.217 1.00 82.06 232 GLY A C 1
ATOM 1817 O O . GLY A 1 232 ? -5.349 11.732 16.418 1.00 82.06 232 GLY A O 1
ATOM 1818 N N . ASP A 1 233 ? -6.163 10.526 14.702 1.00 79.12 233 ASP A N 1
ATOM 1819 C CA . ASP A 1 233 ? -7.139 9.758 15.485 1.00 79.12 233 ASP A CA 1
ATOM 1820 C C . ASP A 1 233 ? -6.499 8.968 16.637 1.00 79.12 233 ASP A C 1
ATOM 1822 O O . ASP A 1 233 ? -7.122 8.790 17.682 1.00 79.12 233 ASP A O 1
ATOM 1826 N N . LEU A 1 234 ? -5.263 8.481 16.484 1.00 77.56 234 LEU A N 1
ATOM 1827 C CA . LEU A 1 234 ? -4.578 7.728 17.540 1.00 77.56 234 LEU A CA 1
ATOM 1828 C C . LEU A 1 234 ? -4.183 8.611 18.736 1.00 77.56 234 LEU A C 1
ATOM 1830 O O . LEU A 1 234 ? -4.118 8.120 19.865 1.00 77.56 234 LEU A O 1
ATOM 1834 N N . PHE A 1 235 ? -3.901 9.892 18.487 1.00 77.31 235 PHE A N 1
ATOM 1835 C CA . PHE A 1 235 ? -3.453 10.854 19.500 1.00 77.31 235 PHE A CA 1
ATOM 1836 C C . PHE A 1 235 ? -4.544 11.820 19.970 1.00 77.31 235 PHE A C 1
ATOM 1838 O O . PHE A 1 235 ? -4.346 12.489 20.983 1.00 77.31 235 PHE A O 1
ATOM 1845 N N . ALA A 1 236 ? -5.677 11.895 19.270 1.00 67.75 236 ALA A N 1
ATOM 1846 C CA . ALA A 1 236 ? -6.850 12.629 19.723 1.00 67.75 236 ALA A CA 1
ATOM 1847 C C . ALA A 1 2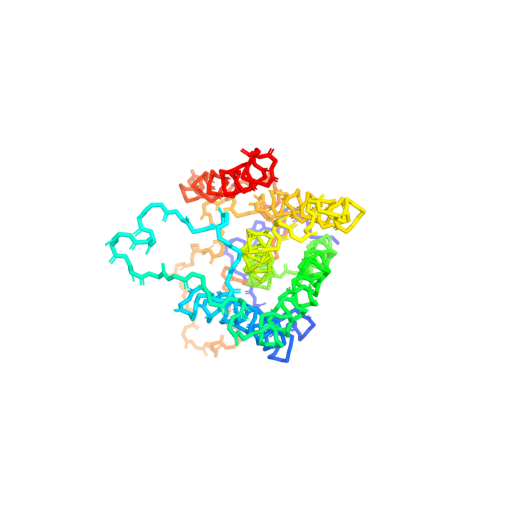36 ? -7.342 12.021 21.045 1.00 67.75 236 ALA A C 1
ATOM 1849 O O . ALA A 1 236 ? -7.649 10.834 21.080 1.00 67.75 236 ALA A O 1
ATOM 1850 N N . ALA A 1 237 ? -7.355 12.810 22.120 1.00 48.28 237 ALA A N 1
ATOM 1851 C CA . ALA A 1 237 ? -7.822 12.400 23.446 1.00 48.28 237 ALA A CA 1
ATOM 1852 C C . ALA A 1 237 ? -9.346 12.260 23.476 1.00 48.28 237 ALA A C 1
ATOM 1854 O O . ALA A 1 237 ? -10.026 13.172 22.955 1.00 48.28 237 ALA A O 1
#

InterPro domains:
  IPR053018 Elsinochrome Biosynthesis-Associated [PTHR37577] (17-210)

Secondary structure (DSSP, 8-state):
---HHHHHHHHHH-B-----HHHH-HHHHHHHHHHHHHHHHHHHHHHHHT-S-GGG--HHHHHTS-----TTT-HHHHHHHHHHHHHHHHHHHHHHHHHHHHHHHHHHHT--BHHHHHHHHHHHHHHHHHHHHHHHHHHHHHHH-HHHHHHHHHHHHHHHHHHHHHTGGGGBTTTT----S---TTS-GGG--BGGGSBGGGGTT---TTSB-THHHHHHHHHHHHHHHHHHHHH--

Radius of gyration: 21.37 Å; chains: 1; bounding box: 50×32×64 Å

Foldseek 3Di:
DQDLVNLVVCQAQFAFADDDCVQPNPVLLCVLVVLLVVLVVLLVCCLLQQLADPVLQDPCCCPPVVRHHCCVVPVVSSVVSLVSNLVSLVVLLVSLLVLLVVLVVCLVVLNDFLQSLVSNLVSNVSSLVSNLSSCSRCLVVCVVVVVSVVVSVVSSVSSLVSNVQSLQLVQAQCRFQHPHPDFPPVDDPNGTGTNRRGRSNSSHNFHDDVGTDPCSVVVVCCSVCSVVVSVCSSPPD